Protein AF-A0A9E5E9P7-F1 (afdb_monomer)

Radius of gyration: 36.36 Å; Cα contacts (8 Å, |Δi|>4): 270; chains: 1; bounding box: 126×65×85 Å

Mean predicted aligned error: 14.85 Å

Sequence (234 aa):
MIGDAHLPIAMGHGEKHGTSSRRLWWALPMLTVSWLVLLTVIVAGATTIERWETAPGSVDAVSPRLGFGTGAGEVTRYPSDNSVRFVTAYGSQLTALEGFVGWVDDDIVVETKIERFGERSPVEQRRLGFQAMVGAKQIAEYVALKRLGYEVALNYGSVVVEQVICDDDPTPDSACKVLNPGDVIESLAGTPTPTLDVLVKAMEGRRVGDVVELVVNTLNSNPTETRRTEKVRL

Solvent-accessible surface area (backbone atoms only — not comparable to full-atom values): 14184 Å² total; per-residue (Å²): 132,87,80,90,85,84,86,83,90,82,90,80,88,77,80,80,87,81,80,66,74,76,59,54,69,56,46,53,59,51,51,52,49,51,50,50,53,53,50,50,52,53,51,27,62,70,36,74,44,83,33,29,36,48,32,79,53,60,75,46,77,47,52,90,76,66,76,82,60,98,80,60,82,83,62,89,80,81,86,65,98,64,81,51,62,48,74,43,70,46,71,52,76,26,24,49,43,53,53,52,49,35,72,74,38,91,71,30,48,73,34,45,54,50,78,72,46,41,98,49,53,70,68,57,55,52,51,51,55,49,53,53,50,54,53,50,50,54,52,50,50,51,53,50,42,45,73,74,68,47,96,72,82,84,83,72,58,69,31,58,37,79,74,70,75,73,64,99,79,65,55,81,44,24,45,49,72,71,52,53,66,45,28,27,44,53,23,51,70,87,42,74,14,67,26,57,70,52,41,54,58,74,49,62,89,67,54,83,67,44,75,42,44,34,34,33,23,47,64,99,52,62,56,93,80,49,54,45,78,44,64,31,35,76

pLDDT: mean 79.69, std 13.58, range [36.38, 94.81]

Structure (mmCIF, N/CA/C/O backbone):
data_AF-A0A9E5E9P7-F1
#
_entry.id   AF-A0A9E5E9P7-F1
#
loop_
_atom_site.group_PDB
_atom_site.id
_atom_site.type_symbol
_atom_site.label_atom_id
_atom_site.label_alt_id
_atom_site.label_comp_id
_atom_site.label_asym_id
_atom_site.label_entity_id
_atom_site.label_seq_id
_atom_site.pdbx_PDB_ins_code
_atom_site.Cartn_x
_atom_site.Cartn_y
_atom_site.Cartn_z
_atom_site.occupancy
_atom_site.B_iso_or_equiv
_atom_site.auth_seq_id
_atom_site.auth_comp_id
_atom_site.auth_asym_id
_atom_site.auth_atom_id
_atom_site.pdbx_PDB_model_num
ATOM 1 N N . MET A 1 1 ? 101.314 24.950 -56.490 1.00 36.38 1 MET A N 1
ATOM 2 C CA . MET A 1 1 ? 100.391 26.103 -56.399 1.00 36.38 1 MET A CA 1
ATOM 3 C C . MET A 1 1 ? 99.037 25.516 -56.018 1.00 36.38 1 MET A C 1
ATOM 5 O O . MET A 1 1 ? 98.558 24.692 -56.779 1.00 36.38 1 MET A O 1
ATOM 9 N N . ILE A 1 2 ? 98.684 25.510 -54.724 1.00 37.81 2 ILE A N 1
ATOM 10 C CA . ILE A 1 2 ? 97.707 26.428 -54.078 1.00 37.81 2 ILE A CA 1
ATOM 11 C C . ILE A 1 2 ? 96.376 26.427 -54.856 1.00 37.81 2 ILE A C 1
ATOM 13 O O . ILE A 1 2 ? 96.391 26.814 -56.015 1.00 37.81 2 ILE A O 1
ATOM 17 N N . GLY A 1 3 ? 95.216 26.043 -54.324 1.00 40.62 3 GLY A N 1
ATOM 18 C CA . GLY A 1 3 ? 94.805 25.664 -52.971 1.00 40.62 3 GLY A CA 1
ATOM 19 C C . GLY A 1 3 ? 93.281 25.431 -52.938 1.00 40.62 3 GLY A C 1
ATOM 20 O O . GLY A 1 3 ? 92.607 25.808 -53.890 1.00 40.62 3 GLY A O 1
ATOM 21 N N . ASP A 1 4 ? 92.820 24.826 -51.834 1.00 42.16 4 ASP A N 1
ATOM 22 C CA . ASP A 1 4 ? 91.517 24.982 -51.147 1.00 42.16 4 ASP A CA 1
ATOM 23 C C . ASP A 1 4 ? 90.196 24.709 -51.905 1.00 42.16 4 ASP A C 1
ATOM 25 O O . ASP A 1 4 ? 90.004 25.103 -53.044 1.00 42.16 4 ASP A O 1
ATOM 29 N N . ALA A 1 5 ? 89.156 24.088 -51.341 1.00 42.31 5 ALA A N 1
ATOM 30 C CA . ALA A 1 5 ? 88.895 23.492 -50.031 1.00 42.31 5 ALA A CA 1
ATOM 31 C C . ALA A 1 5 ? 87.685 22.539 -50.184 1.00 42.31 5 ALA A C 1
ATOM 33 O O . ALA A 1 5 ? 86.839 22.733 -51.058 1.00 42.31 5 ALA A O 1
ATOM 34 N N . HIS A 1 6 ? 87.590 21.515 -49.332 1.00 42.22 6 HIS A N 1
ATOM 35 C CA . HIS A 1 6 ? 86.527 20.504 -49.354 1.00 42.22 6 HIS A CA 1
ATOM 36 C C . HIS A 1 6 ? 85.650 20.556 -48.086 1.00 42.22 6 HIS A C 1
ATOM 38 O O . HIS A 1 6 ? 86.188 20.560 -46.981 1.00 42.22 6 HIS A O 1
ATOM 44 N N . LEU A 1 7 ? 84.325 20.436 -48.319 1.00 44.94 7 LEU A N 1
ATOM 45 C CA . LEU A 1 7 ? 83.179 20.107 -47.426 1.00 44.94 7 LEU A CA 1
ATOM 46 C C . LEU A 1 7 ? 82.643 21.224 -46.492 1.00 44.94 7 LEU A C 1
ATOM 48 O O . LEU A 1 7 ? 83.437 22.082 -46.119 1.00 44.94 7 LEU A O 1
ATOM 52 N N . PRO A 1 8 ? 81.339 21.231 -46.068 1.00 53.84 8 PRO A N 1
ATOM 53 C CA . PRO A 1 8 ? 80.408 20.082 -45.943 1.00 53.84 8 PRO A CA 1
ATOM 54 C C . PRO A 1 8 ? 78.883 20.276 -46.272 1.00 53.84 8 PRO A C 1
ATOM 56 O O . PRO A 1 8 ? 78.383 21.385 -46.376 1.00 53.84 8 PRO A O 1
ATOM 59 N N . ILE A 1 9 ? 78.163 19.132 -46.345 1.00 44.41 9 ILE A N 1
ATOM 60 C CA . ILE A 1 9 ? 76.782 18.801 -45.867 1.00 44.41 9 ILE A CA 1
ATOM 61 C C . ILE A 1 9 ? 75.553 19.636 -46.315 1.00 44.41 9 ILE A C 1
ATOM 63 O O . ILE A 1 9 ? 75.446 20.807 -45.983 1.00 44.41 9 ILE A O 1
ATOM 67 N N . ALA A 1 10 ? 74.519 18.957 -46.854 1.00 39.59 10 ALA A N 1
ATOM 68 C CA . ALA A 1 10 ? 73.132 19.013 -46.333 1.00 39.59 10 ALA A CA 1
ATOM 69 C C . ALA A 1 10 ? 72.192 17.973 -46.987 1.00 39.59 10 ALA A C 1
ATOM 71 O O . ALA A 1 10 ? 71.929 18.002 -48.187 1.00 39.59 10 ALA A O 1
ATOM 72 N N . MET A 1 11 ? 71.659 17.078 -46.146 1.00 44.94 11 MET A N 1
ATOM 73 C CA . MET A 1 11 ? 70.434 16.302 -46.367 1.00 44.94 11 MET A CA 1
ATOM 74 C C . MET A 1 11 ? 69.231 17.223 -46.603 1.00 44.94 1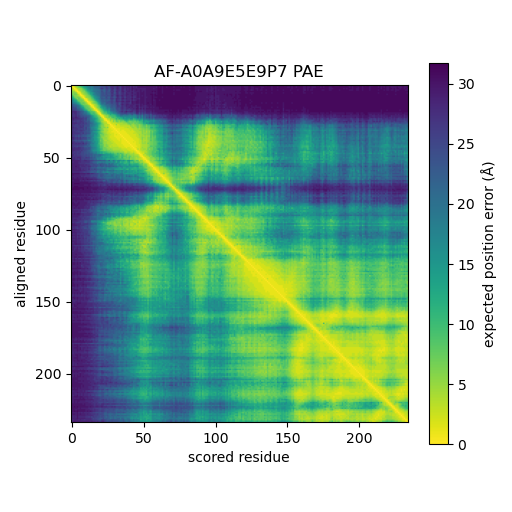1 MET A C 1
ATOM 76 O O . MET A 1 11 ? 69.112 18.268 -45.968 1.00 44.94 11 MET A O 1
ATOM 80 N N . GLY A 1 12 ? 68.280 16.770 -47.419 1.00 37.19 12 GLY A N 1
ATOM 81 C CA . GLY A 1 12 ? 66.978 17.418 -47.548 1.00 37.19 12 GLY A CA 1
ATOM 82 C C . GLY A 1 12 ? 66.045 16.670 -48.492 1.00 37.19 12 GLY A C 1
ATOM 83 O O . GLY A 1 12 ? 65.629 17.218 -49.508 1.00 37.19 12 GLY A O 1
ATOM 84 N N . HIS A 1 13 ? 65.730 15.406 -48.190 1.00 37.31 13 HIS A N 1
ATOM 85 C CA . HIS A 1 13 ? 64.658 14.700 -48.889 1.00 37.31 13 HIS A CA 1
ATOM 86 C C . HIS A 1 13 ? 63.319 15.226 -48.354 1.00 37.31 13 HIS A C 1
ATOM 88 O O . HIS A 1 13 ? 62.824 14.786 -47.323 1.00 37.31 13 HIS A O 1
ATOM 94 N N . GLY A 1 14 ? 62.760 16.230 -49.030 1.00 39.47 14 GLY A N 1
ATOM 95 C CA . GLY A 1 14 ? 61.404 16.697 -48.768 1.00 39.47 14 GLY A CA 1
ATOM 96 C C . GLY A 1 14 ? 60.394 15.637 -49.199 1.00 39.47 14 GLY A C 1
ATOM 97 O O . GLY A 1 14 ? 60.193 15.424 -50.397 1.00 39.47 14 GLY A O 1
ATOM 98 N N . GLU A 1 15 ? 59.755 14.977 -48.236 1.00 42.19 15 GLU A N 1
ATOM 99 C CA . GLU A 1 15 ? 58.521 14.234 -48.476 1.00 42.19 15 GLU A CA 1
ATOM 100 C C . GLU A 1 15 ? 57.401 15.227 -48.797 1.00 42.19 15 GLU A C 1
ATOM 102 O O . GLU A 1 15 ? 56.940 16.006 -47.962 1.00 42.19 15 GLU A O 1
ATOM 107 N N . LYS A 1 16 ? 56.960 15.216 -50.056 1.00 49.75 16 LYS A N 1
ATOM 108 C CA . LYS A 1 16 ? 55.759 15.927 -50.486 1.00 49.75 16 LYS A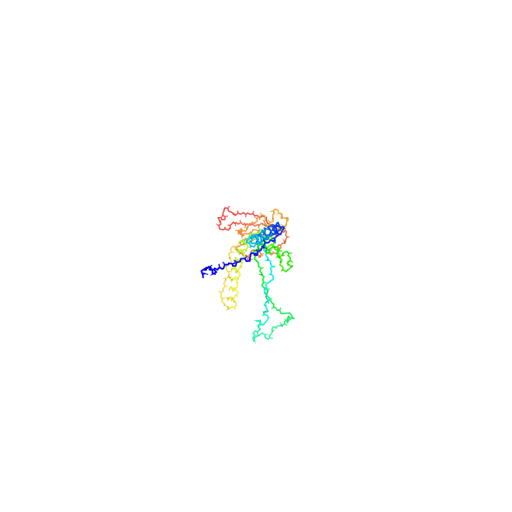 CA 1
ATOM 109 C C . LYS A 1 16 ? 54.531 15.152 -50.008 1.00 49.75 16 LYS A C 1
ATOM 111 O O . LYS A 1 16 ? 54.054 14.259 -50.704 1.00 49.75 16 LYS A O 1
ATOM 116 N N . HIS A 1 17 ? 53.963 15.527 -48.865 1.00 47.22 17 HIS A N 1
ATOM 117 C CA . HIS A 1 17 ? 52.595 15.135 -48.523 1.00 47.22 17 HIS A CA 1
ATOM 118 C C . HIS A 1 17 ? 51.588 15.956 -49.334 1.00 47.22 17 HIS A C 1
ATOM 120 O O . HIS A 1 17 ? 51.053 16.966 -48.891 1.00 47.22 17 HIS A O 1
ATOM 126 N N . GLY A 1 18 ? 51.320 15.497 -50.554 1.00 56.97 18 GLY A N 1
ATOM 127 C CA . GLY A 1 18 ? 50.125 15.875 -51.294 1.00 56.97 18 GLY A CA 1
ATOM 128 C C . GLY A 1 18 ? 49.079 14.774 -51.180 1.00 56.97 18 GLY A C 1
ATOM 129 O O . GLY A 1 18 ? 49.118 13.840 -51.971 1.00 56.97 18 GLY A O 1
ATOM 130 N N . THR A 1 19 ? 48.127 14.870 -50.245 1.00 53.41 19 THR A N 1
ATOM 131 C CA . THR A 1 19 ? 46.888 14.072 -50.317 1.00 53.41 19 THR A CA 1
ATOM 132 C C . THR A 1 19 ? 45.641 14.841 -49.843 1.00 53.41 19 THR A C 1
ATOM 134 O O . THR A 1 19 ? 45.398 15.048 -48.664 1.00 53.41 19 THR A O 1
ATOM 137 N N . SER A 1 20 ? 44.797 15.180 -50.828 1.00 55.25 20 SER A N 1
ATOM 138 C CA . SER A 1 20 ? 43.323 15.125 -50.799 1.00 55.25 20 SER A CA 1
ATOM 139 C C . SER A 1 20 ? 42.535 15.996 -49.791 1.00 55.25 20 SER A C 1
ATOM 141 O O . SER A 1 20 ? 42.028 15.500 -48.781 1.00 55.25 20 SER A O 1
ATOM 143 N N . SER A 1 21 ? 42.194 17.235 -50.179 1.00 60.19 21 SER A N 1
ATOM 144 C CA . SER A 1 21 ? 41.172 18.043 -49.478 1.00 60.19 21 SER A CA 1
ATOM 145 C C . SER A 1 21 ? 39.731 17.496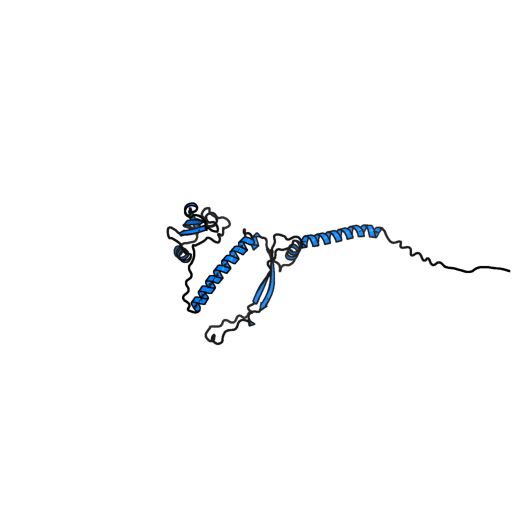 -49.604 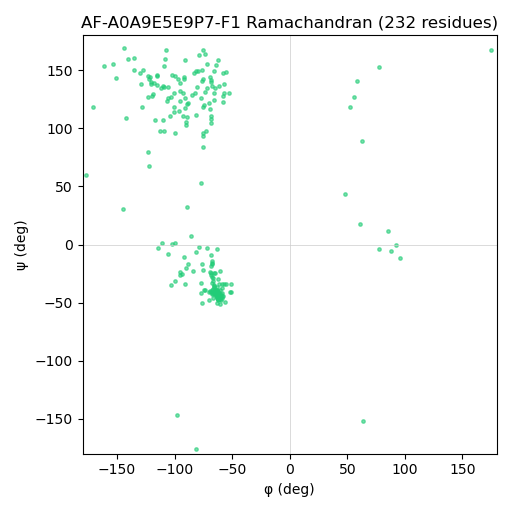1.00 60.19 21 SER A C 1
ATOM 147 O O . SER A 1 21 ? 38.882 17.817 -48.776 1.00 60.19 21 SER A O 1
ATOM 149 N N . ARG A 1 22 ? 39.442 16.592 -50.561 1.00 60.69 22 ARG A N 1
ATOM 150 C CA . ARG A 1 22 ? 38.114 15.946 -50.717 1.00 60.69 22 ARG A CA 1
ATOM 151 C C . ARG A 1 22 ? 37.743 14.982 -49.581 1.00 60.69 22 ARG A C 1
ATOM 153 O O . ARG A 1 22 ? 36.557 14.793 -49.336 1.00 60.69 22 ARG A O 1
ATOM 160 N N . ARG A 1 23 ? 38.721 14.388 -48.881 1.00 59.53 23 ARG A N 1
ATOM 161 C CA . ARG A 1 23 ? 38.465 13.528 -47.702 1.00 59.53 23 ARG A CA 1
ATOM 162 C C . ARG A 1 23 ? 38.131 14.344 -46.453 1.00 59.53 23 ARG A C 1
ATOM 164 O O . ARG A 1 23 ? 37.294 13.913 -45.669 1.00 59.53 23 ARG A O 1
ATOM 171 N N . LEU A 1 24 ? 38.718 15.532 -46.299 1.00 62.09 24 LEU A N 1
ATOM 172 C CA . LEU A 1 24 ? 38.441 16.418 -45.163 1.00 62.09 24 LEU A CA 1
ATOM 173 C C . LEU A 1 24 ? 37.008 16.970 -45.173 1.00 62.09 24 LEU A C 1
ATOM 175 O O . LEU A 1 24 ? 36.424 17.139 -44.107 1.00 62.09 24 LEU A O 1
ATOM 179 N N . TRP A 1 25 ? 36.415 17.175 -46.354 1.00 68.25 25 TRP A N 1
ATOM 180 C CA . TRP A 1 25 ? 35.045 17.690 -46.476 1.00 68.25 25 TRP A CA 1
ATOM 181 C C . TRP A 1 25 ? 33.970 16.726 -45.947 1.00 68.25 25 TRP A C 1
ATOM 183 O O . TRP A 1 25 ? 32.949 17.181 -45.446 1.00 68.25 25 TRP A O 1
ATOM 193 N N . TRP A 1 26 ? 34.222 15.411 -45.988 1.00 73.88 26 TRP A N 1
ATOM 194 C CA . TRP A 1 26 ? 33.353 14.388 -45.382 1.00 73.88 26 TRP A CA 1
ATOM 195 C C . TRP A 1 26 ? 33.795 13.971 -43.974 1.00 73.88 26 TRP A C 1
ATOM 197 O O . TRP A 1 26 ? 32.971 13.525 -43.179 1.00 73.88 26 TRP A O 1
ATOM 207 N N . ALA A 1 27 ? 35.075 14.147 -43.638 1.00 79.06 27 ALA A N 1
ATOM 208 C CA . ALA A 1 27 ? 35.586 13.839 -42.306 1.00 79.06 27 ALA A CA 1
ATOM 209 C C . ALA A 1 27 ? 35.032 14.792 -41.237 1.00 79.06 27 ALA A C 1
ATOM 211 O O . ALA A 1 27 ? 34.666 14.338 -40.157 1.00 79.06 27 ALA A O 1
ATOM 212 N N . LEU A 1 28 ? 34.923 16.092 -41.541 1.00 82.62 28 LEU A N 1
ATOM 213 C CA . LEU A 1 28 ? 34.368 17.075 -40.608 1.00 82.62 28 LEU A CA 1
ATOM 214 C C . LEU A 1 28 ? 32.905 16.777 -40.213 1.00 82.62 28 LEU A C 1
ATOM 216 O O . LEU A 1 28 ? 32.644 16.702 -39.015 1.00 82.62 28 LEU A O 1
ATOM 220 N N . PRO A 1 29 ? 31.960 16.550 -41.154 1.00 84.81 29 PRO A N 1
ATOM 221 C CA . PRO A 1 29 ? 30.581 16.220 -40.797 1.00 84.81 29 PRO A CA 1
ATOM 222 C C . PRO A 1 29 ? 30.446 14.847 -40.127 1.00 84.81 29 PRO A C 1
ATOM 224 O O . PRO A 1 29 ? 29.611 14.685 -39.245 1.00 84.81 29 PRO A O 1
ATOM 227 N N . MET A 1 30 ? 31.270 13.851 -40.476 1.00 88.44 30 MET A N 1
ATOM 228 C CA . MET A 1 30 ? 31.249 12.572 -39.752 1.00 88.44 30 MET A CA 1
ATOM 229 C C . MET A 1 30 ? 31.735 12.712 -38.309 1.00 88.44 30 MET A C 1
ATOM 231 O O . MET A 1 30 ? 31.176 12.092 -37.405 1.00 88.44 30 MET A O 1
ATOM 235 N N . LEU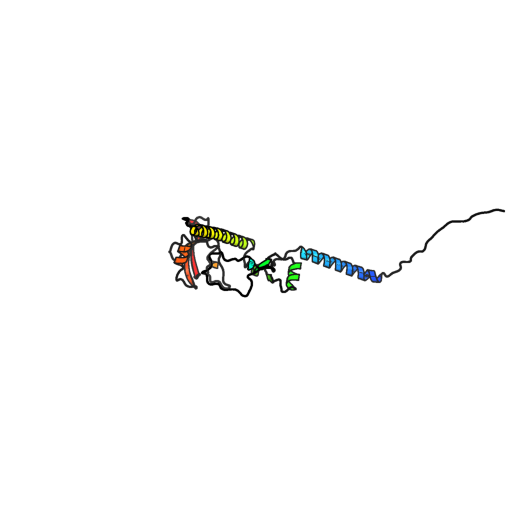 A 1 31 ? 32.751 13.544 -38.078 1.00 89.44 31 LEU A N 1
ATOM 236 C CA . LEU A 1 31 ? 33.269 13.795 -36.739 1.00 89.44 31 LEU A CA 1
ATOM 237 C C . LEU A 1 31 ? 32.261 14.575 -35.886 1.00 89.44 31 LEU A C 1
ATOM 239 O O . LEU A 1 31 ? 32.067 14.225 -34.724 1.00 89.44 31 LEU A O 1
ATOM 243 N N . T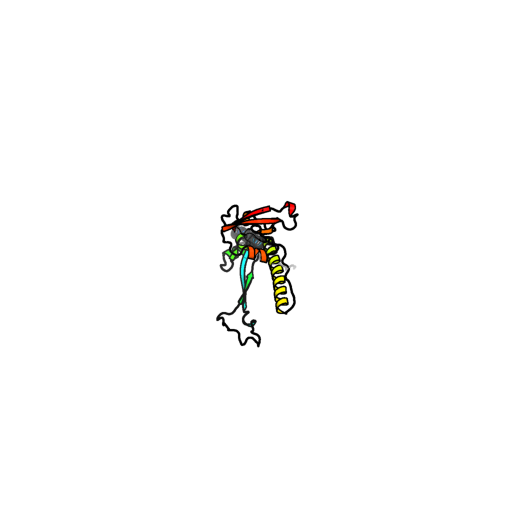HR A 1 32 ? 31.568 15.569 -36.451 1.00 90.50 32 THR A N 1
ATOM 244 C CA . THR A 1 32 ? 30.516 16.298 -35.722 1.00 90.50 32 THR A CA 1
ATOM 245 C C . THR A 1 32 ? 29.319 15.409 -35.400 1.00 90.50 32 THR A C 1
ATOM 247 O O . THR A 1 32 ? 28.817 15.472 -34.281 1.00 90.50 32 THR A O 1
ATOM 250 N N . VAL A 1 33 ? 28.891 14.542 -36.324 1.00 93.12 33 VAL A N 1
ATOM 251 C CA . VAL A 1 33 ? 27.822 13.563 -36.065 1.00 93.12 33 VAL A CA 1
ATOM 252 C C . VAL A 1 33 ? 28.235 12.582 -34.969 1.00 93.12 33 VAL A C 1
ATOM 254 O O . VAL A 1 33 ? 27.462 12.356 -34.045 1.00 93.12 33 VAL A O 1
ATOM 257 N N . SER A 1 34 ? 29.459 12.050 -35.019 1.00 91.94 34 SER A N 1
ATOM 258 C CA . SER A 1 34 ? 29.981 11.158 -33.974 1.00 91.94 34 SER A CA 1
ATOM 259 C C . SER A 1 34 ? 29.974 11.829 -32.597 1.00 91.94 34 SER A C 1
ATOM 261 O O . SER A 1 34 ? 29.513 11.247 -31.615 1.00 91.94 34 SER A O 1
ATOM 263 N N . TRP A 1 35 ? 30.406 13.091 -32.529 1.00 94.81 35 TRP A N 1
ATOM 264 C CA . TRP A 1 35 ? 30.422 13.848 -31.280 1.00 94.81 35 TRP A CA 1
ATOM 265 C C . TRP A 1 35 ? 29.013 14.162 -30.762 1.00 94.81 35 TRP A C 1
ATOM 267 O O . TRP A 1 35 ? 28.767 14.049 -29.564 1.00 94.81 35 TRP A O 1
ATOM 277 N N . LEU A 1 36 ? 28.071 14.484 -31.655 1.00 94.69 36 LEU A N 1
ATOM 278 C CA . LEU A 1 36 ? 26.663 14.676 -31.304 1.00 94.69 36 LEU A CA 1
ATOM 279 C C . LEU A 1 36 ? 26.041 13.395 -30.750 1.00 94.69 36 LEU A C 1
ATOM 281 O O . LEU A 1 36 ? 25.427 13.448 -29.693 1.00 94.69 36 LEU A O 1
ATOM 285 N N . VAL A 1 37 ? 26.244 12.252 -31.413 1.00 93.62 37 VAL A N 1
ATOM 286 C CA . VAL A 1 37 ? 25.736 10.953 -30.946 1.00 93.62 37 VAL A CA 1
ATOM 287 C C . VAL A 1 37 ? 26.294 10.627 -29.563 1.00 93.62 37 VAL A C 1
ATOM 289 O O . VAL A 1 37 ? 25.538 10.260 -28.667 1.00 93.62 37 VAL A O 1
ATOM 292 N N . LEU A 1 38 ? 27.599 10.815 -29.361 1.00 92.75 38 LEU A N 1
ATOM 293 C CA . LEU A 1 38 ? 28.241 10.562 -28.074 1.00 92.75 38 LEU A CA 1
ATOM 294 C C . LEU A 1 38 ? 27.681 11.479 -26.974 1.00 92.75 38 LEU A C 1
ATOM 296 O O . LEU A 1 38 ? 27.386 11.009 -25.877 1.00 92.75 38 LEU A O 1
ATOM 300 N N . LEU A 1 39 ? 27.457 12.761 -27.278 1.00 93.75 39 LEU A N 1
ATOM 301 C CA . LEU A 1 39 ? 26.831 13.705 -26.352 1.00 93.75 39 LEU A CA 1
ATOM 302 C C . LEU A 1 39 ? 25.387 13.294 -26.031 1.00 93.75 39 LEU A C 1
ATOM 304 O O . LEU A 1 39 ? 25.002 13.295 -24.865 1.00 93.75 39 LEU A O 1
ATOM 308 N N . THR A 1 40 ? 24.602 12.880 -27.029 1.00 91.62 40 THR A N 1
ATOM 309 C CA . THR A 1 40 ? 23.230 12.393 -26.826 1.00 91.62 40 THR A CA 1
ATOM 310 C C . THR A 1 40 ? 23.192 11.167 -25.919 1.00 91.62 40 THR A C 1
ATOM 312 O O . THR A 1 40 ? 22.371 11.135 -25.009 1.00 91.62 40 THR A O 1
ATOM 315 N N . VAL A 1 41 ? 24.090 10.194 -26.104 1.00 90.12 41 VAL A N 1
ATOM 316 C CA . VAL A 1 41 ? 24.163 8.996 -25.247 1.00 90.12 41 VAL A CA 1
ATOM 317 C C . VAL A 1 41 ? 24.507 9.368 -23.805 1.00 90.12 41 VAL A C 1
ATOM 319 O O . VAL A 1 41 ? 23.864 8.878 -22.880 1.00 90.12 41 VAL A O 1
ATOM 322 N N . ILE A 1 42 ? 25.467 10.277 -23.600 1.00 90.50 42 ILE A N 1
ATOM 323 C CA . ILE A 1 42 ? 25.834 10.748 -22.256 1.00 90.50 42 ILE A CA 1
ATOM 324 C C . ILE A 1 42 ? 24.648 11.448 -21.584 1.00 90.50 42 ILE A C 1
ATOM 326 O O . ILE A 1 42 ? 24.334 11.160 -20.431 1.00 90.50 42 ILE A O 1
ATOM 330 N N . VAL A 1 43 ? 23.966 12.346 -22.297 1.00 90.44 43 VAL A N 1
ATOM 331 C CA . VAL A 1 43 ? 22.804 13.066 -21.756 1.00 90.44 43 VAL A CA 1
ATOM 332 C C . VAL A 1 43 ? 21.642 12.108 -21.476 1.00 90.44 43 VAL A C 1
ATOM 334 O O . VAL A 1 43 ? 21.012 12.211 -20.426 1.00 90.44 43 VAL A O 1
ATOM 337 N N . ALA A 1 44 ? 21.378 11.145 -22.361 1.00 85.88 44 ALA A N 1
ATOM 338 C CA . ALA A 1 44 ? 20.323 10.149 -22.181 1.00 85.88 44 ALA A CA 1
ATOM 339 C C . ALA A 1 44 ? 20.596 9.198 -21.003 1.00 85.88 44 ALA A C 1
ATOM 341 O O . ALA A 1 44 ? 19.661 8.820 -20.304 1.00 85.88 44 ALA A O 1
ATOM 342 N N . GLY A 1 45 ? 21.860 8.845 -20.751 1.00 85.81 45 GLY A N 1
ATOM 343 C CA . GLY A 1 45 ? 22.256 8.058 -19.578 1.00 85.81 45 GLY A CA 1
ATOM 344 C C . GLY A 1 45 ? 22.260 8.857 -18.269 1.00 85.81 45 GLY A C 1
ATOM 345 O O . GLY A 1 45 ? 22.157 8.276 -17.197 1.00 85.81 45 GLY A O 1
ATOM 346 N N . ALA A 1 46 ? 22.359 10.188 -18.328 1.00 85.88 46 ALA A N 1
ATOM 347 C CA . ALA A 1 46 ? 22.318 11.045 -17.141 1.00 85.88 46 ALA A CA 1
ATOM 348 C C . ALA A 1 46 ? 20.899 11.510 -16.766 1.00 85.88 46 ALA A C 1
ATOM 350 O O . ALA A 1 46 ? 20.670 11.943 -15.637 1.00 85.88 46 ALA A O 1
ATOM 351 N N . THR A 1 47 ? 19.950 11.462 -17.705 1.00 86.25 47 THR A N 1
ATOM 352 C CA . THR A 1 47 ? 18.577 11.941 -17.502 1.00 86.25 47 THR A CA 1
ATOM 353 C C . THR A 1 47 ? 17.655 10.789 -17.118 1.00 86.25 47 THR A C 1
ATOM 355 O O . THR A 1 47 ? 17.420 9.872 -17.904 1.00 86.25 47 THR A O 1
ATOM 358 N N . THR A 1 48 ? 17.119 10.834 -15.897 1.00 84.19 48 THR A N 1
ATOM 359 C CA . THR A 1 48 ? 16.091 9.892 -15.447 1.00 84.19 48 THR A CA 1
ATOM 360 C C . THR A 1 48 ? 14.738 10.253 -16.048 1.00 84.19 48 THR A C 1
ATOM 362 O O . THR A 1 48 ? 14.385 11.427 -16.175 1.00 84.19 48 THR A O 1
ATOM 365 N N . ILE A 1 49 ? 13.974 9.236 -16.436 1.00 83.50 49 ILE A N 1
ATOM 366 C CA . ILE A 1 49 ? 12.600 9.377 -16.922 1.00 83.50 49 ILE A CA 1
ATOM 367 C C . ILE A 1 49 ? 11.632 8.840 -15.868 1.00 83.50 49 ILE A C 1
ATOM 369 O O . ILE A 1 49 ? 12.018 8.070 -14.990 1.00 83.50 49 ILE A O 1
ATOM 373 N N . GLU A 1 50 ? 10.361 9.238 -15.917 1.00 80.38 50 GLU A N 1
ATOM 374 C CA . GLU A 1 50 ? 9.320 8.706 -15.019 1.00 80.38 50 GLU A CA 1
ATOM 375 C C . GLU A 1 50 ? 8.861 7.299 -15.447 1.00 80.38 50 GLU A C 1
ATOM 377 O O . GLU A 1 50 ? 7.674 7.044 -15.660 1.00 80.38 50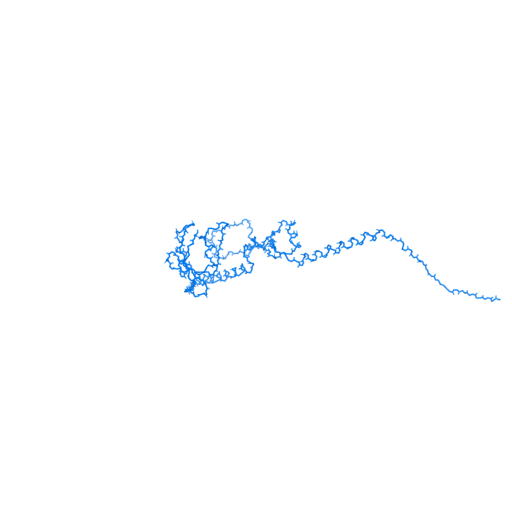 GLU A O 1
ATOM 382 N N . ARG A 1 51 ? 9.818 6.384 -15.620 1.00 78.69 51 ARG A N 1
ATOM 383 C CA . ARG A 1 51 ? 9.579 4.969 -15.904 1.00 78.69 51 ARG A CA 1
ATOM 384 C C . ARG A 1 51 ? 10.389 4.108 -14.953 1.00 78.69 51 ARG A C 1
ATOM 386 O O . ARG A 1 51 ? 11.484 4.495 -14.546 1.00 78.69 51 ARG A O 1
ATOM 393 N N . TRP A 1 52 ? 9.840 2.953 -14.615 1.00 81.00 52 TRP A N 1
ATOM 394 C CA . TRP A 1 52 ? 10.476 1.966 -13.757 1.00 81.00 52 TRP A CA 1
ATOM 395 C C . TRP A 1 52 ? 10.599 0.653 -14.508 1.00 81.00 52 TRP A C 1
ATOM 397 O O . TRP A 1 52 ? 9.724 0.300 -15.292 1.00 81.00 52 TRP A O 1
ATOM 407 N N . GLU A 1 53 ? 11.690 -0.059 -14.277 1.00 82.19 53 GLU A N 1
ATOM 408 C CA . GLU A 1 53 ? 11.847 -1.422 -14.774 1.00 82.19 53 GLU A CA 1
ATOM 409 C C . GLU A 1 53 ? 11.356 -2.426 -13.740 1.00 82.19 53 GLU A C 1
ATOM 411 O O . GLU A 1 53 ? 11.576 -2.259 -12.539 1.00 82.19 53 GLU A O 1
ATOM 416 N N . THR A 1 54 ? 10.757 -3.507 -14.224 1.00 77.69 54 THR A N 1
ATOM 417 C CA . THR A 1 54 ? 10.725 -4.786 -13.524 1.00 77.69 54 THR A CA 1
ATOM 418 C C . THR A 1 54 ? 11.565 -5.759 -14.333 1.00 77.69 54 THR A C 1
ATOM 420 O O . THR A 1 54 ? 11.096 -6.314 -15.324 1.00 77.69 54 THR A O 1
ATOM 423 N N . ALA A 1 55 ? 12.817 -5.939 -13.915 1.00 74.38 55 ALA A N 1
ATOM 424 C CA . ALA A 1 55 ? 13.744 -6.870 -14.547 1.00 74.38 55 ALA A CA 1
ATOM 425 C C . ALA A 1 55 ? 14.002 -8.075 -13.623 1.00 74.38 55 ALA A C 1
ATOM 427 O O . ALA A 1 55 ? 14.211 -7.887 -12.411 1.00 74.38 55 ALA A O 1
ATOM 428 N N . PRO A 1 56 ? 13.990 -9.313 -14.153 1.00 73.38 56 PRO A N 1
ATOM 429 C CA . PRO A 1 56 ? 14.333 -10.495 -13.381 1.00 73.38 56 PRO A CA 1
ATOM 430 C C . PRO A 1 56 ? 15.808 -10.444 -12.970 1.00 73.38 56 PRO A C 1
ATOM 432 O O . PRO A 1 56 ? 16.701 -10.187 -13.773 1.00 73.38 56 PRO A O 1
ATOM 435 N N . GLY A 1 57 ? 16.065 -10.677 -11.688 1.00 75.00 57 GLY A N 1
ATOM 436 C CA . GLY A 1 57 ? 17.403 -10.773 -11.123 1.00 75.00 57 GLY A CA 1
ATOM 437 C C . GLY A 1 57 ? 17.871 -12.219 -10.972 1.00 75.00 57 GLY A C 1
ATOM 438 O O . GLY A 1 57 ? 17.539 -13.106 -11.757 1.00 75.00 57 GLY A O 1
ATOM 439 N N . SER A 1 58 ? 18.665 -12.473 -9.932 1.00 76.94 58 SER A N 1
ATOM 440 C CA . SER A 1 58 ? 19.140 -13.818 -9.611 1.00 76.94 58 SER A CA 1
ATOM 441 C C . SER A 1 58 ? 18.003 -14.755 -9.201 1.00 76.94 58 SER A C 1
ATOM 443 O O . SER A 1 58 ? 17.009 -14.351 -8.588 1.00 76.94 58 SER A O 1
ATOM 445 N N . VAL A 1 59 ? 18.202 -16.038 -9.505 1.00 80.06 59 VAL A N 1
ATOM 446 C CA . VAL A 1 59 ? 17.325 -17.133 -9.099 1.00 80.06 59 VAL A CA 1
ATOM 447 C C . VAL A 1 59 ? 18.111 -18.077 -8.197 1.00 80.06 59 VAL A C 1
ATOM 449 O O . VAL A 1 59 ? 18.957 -18.836 -8.667 1.00 80.06 59 VAL A O 1
ATOM 452 N N . ASP A 1 60 ? 17.808 -18.058 -6.904 1.00 82.88 60 ASP A N 1
ATOM 453 C CA . ASP A 1 60 ? 18.511 -18.852 -5.899 1.00 82.88 60 ASP A CA 1
ATOM 454 C C . ASP A 1 60 ? 17.658 -20.039 -5.438 1.00 82.88 60 ASP A C 1
ATOM 456 O O . ASP A 1 60 ? 16.512 -19.891 -5.003 1.00 82.88 60 ASP A O 1
ATOM 460 N N . ALA A 1 61 ? 18.215 -21.250 -5.512 1.00 81.50 61 ALA A N 1
ATOM 461 C CA . ALA A 1 61 ? 17.538 -22.452 -5.035 1.00 81.50 61 ALA A CA 1
ATOM 462 C C . ALA A 1 61 ? 17.548 -22.500 -3.500 1.00 81.50 61 ALA A C 1
ATOM 464 O O . ALA A 1 61 ? 18.605 -22.576 -2.872 1.00 81.50 61 ALA A O 1
ATOM 465 N N . VAL A 1 62 ? 16.362 -22.517 -2.887 1.00 80.62 62 VAL A N 1
ATOM 466 C CA . VAL A 1 62 ? 16.222 -22.577 -1.421 1.00 80.62 62 VAL A CA 1
ATOM 467 C C . VAL A 1 62 ? 15.780 -23.931 -0.901 1.00 80.62 62 VAL A C 1
ATOM 469 O O . VAL A 1 62 ? 15.851 -24.170 0.301 1.00 80.62 62 VAL A O 1
ATOM 472 N N . SER A 1 63 ? 15.412 -24.854 -1.793 1.00 74.94 63 SER A N 1
ATOM 473 C CA . SER A 1 63 ? 15.062 -26.231 -1.419 1.00 74.94 63 SER A CA 1
ATOM 474 C C . SER A 1 63 ? 16.123 -26.909 -0.535 1.00 74.94 63 SER A C 1
ATOM 476 O O . SER A 1 63 ? 15.732 -27.507 0.462 1.00 74.94 63 SER A O 1
ATOM 478 N N . PRO A 1 64 ? 17.446 -26.756 -0.779 1.00 76.69 64 PRO A N 1
ATOM 479 C CA . PRO A 1 64 ? 18.468 -27.357 0.085 1.00 76.69 64 PRO A CA 1
ATOM 480 C C . PRO A 1 64 ? 18.553 -26.758 1.500 1.00 76.69 64 PRO A C 1
ATOM 482 O O . PRO A 1 64 ? 19.202 -27.337 2.365 1.00 76.69 64 PRO A O 1
ATOM 485 N N . ARG A 1 65 ? 17.941 -25.589 1.745 1.00 74.12 65 ARG A N 1
ATOM 486 C CA . ARG A 1 65 ? 17.915 -24.922 3.061 1.00 74.12 65 ARG A CA 1
ATOM 487 C C . ARG A 1 65 ? 16.692 -25.306 3.898 1.00 74.12 65 ARG A C 1
ATOM 489 O O . ARG A 1 65 ? 16.635 -24.968 5.076 1.00 74.12 65 ARG A O 1
ATOM 496 N N . LEU A 1 66 ? 15.716 -25.986 3.300 1.00 70.75 66 LE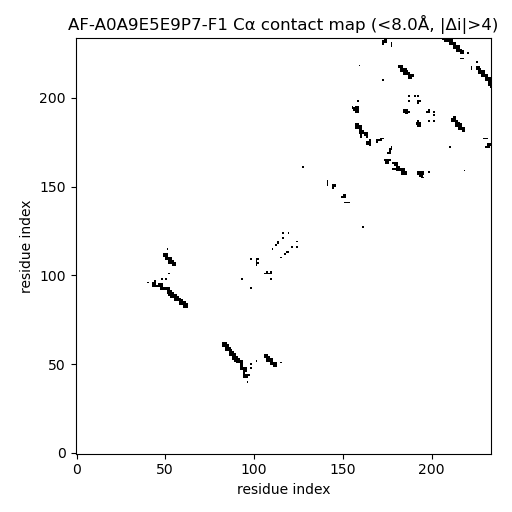U A N 1
ATOM 497 C CA . LEU A 1 66 ? 14.511 -26.446 3.976 1.00 70.75 66 LEU A CA 1
ATOM 498 C C . LEU A 1 66 ? 14.746 -27.870 4.481 1.00 70.75 66 LEU A C 1
ATOM 500 O O . LEU A 1 66 ? 14.861 -28.812 3.702 1.00 70.75 66 LEU A O 1
ATOM 504 N N . GLY A 1 67 ? 14.835 -28.021 5.799 1.00 72.75 67 GLY A N 1
ATOM 505 C CA . GLY A 1 67 ? 14.952 -29.313 6.464 1.00 72.75 67 GLY A CA 1
ATOM 506 C C . GLY A 1 67 ? 13.795 -29.519 7.429 1.00 72.75 67 GLY A C 1
ATOM 507 O O . GLY A 1 67 ? 13.394 -28.595 8.137 1.00 72.75 67 GLY A O 1
ATOM 508 N N . PHE A 1 68 ? 13.264 -30.735 7.482 1.00 73.50 68 PHE A N 1
ATOM 509 C CA . PHE A 1 68 ? 12.311 -31.113 8.518 1.00 73.50 68 PHE A CA 1
ATOM 510 C C . PHE A 1 68 ? 13.082 -31.562 9.763 1.00 73.50 68 PHE A C 1
ATOM 512 O O . PHE A 1 68 ? 13.973 -32.406 9.673 1.00 73.50 68 PHE A O 1
ATOM 519 N N . GLY A 1 69 ? 12.750 -30.993 10.924 1.00 68.12 69 GLY A N 1
ATOM 520 C CA . GLY A 1 69 ? 13.335 -31.407 12.201 1.00 68.12 69 GLY A CA 1
ATOM 521 C C . GLY A 1 69 ? 13.012 -32.868 12.539 1.00 68.12 69 GLY A C 1
ATOM 522 O O . GLY A 1 69 ? 12.033 -33.436 12.056 1.00 68.12 69 GLY A O 1
ATOM 523 N N . THR A 1 70 ? 13.814 -33.473 13.415 1.00 64.88 70 THR A N 1
ATOM 524 C CA . THR A 1 70 ? 13.771 -34.904 13.782 1.00 64.88 70 THR A CA 1
ATOM 525 C C . THR A 1 70 ? 12.471 -35.377 14.457 1.00 64.88 70 THR A C 1
ATOM 527 O O . THR A 1 70 ? 12.311 -36.574 14.671 1.00 64.88 70 THR A O 1
ATOM 530 N N . GLY A 1 71 ? 11.519 -34.478 14.741 1.00 59.25 71 GLY A N 1
ATOM 531 C CA . GLY A 1 71 ? 10.167 -34.787 15.235 1.00 59.25 71 GLY A CA 1
ATOM 532 C C . GLY A 1 71 ? 9.057 -34.775 14.169 1.00 59.25 71 GLY A C 1
ATOM 533 O O . GLY A 1 71 ? 7.900 -35.001 14.495 1.00 59.25 71 GLY A O 1
ATOM 534 N N . ALA A 1 72 ? 9.370 -34.518 12.895 1.00 56.56 72 ALA A N 1
ATOM 535 C CA . ALA A 1 72 ? 8.392 -34.382 11.803 1.00 56.56 72 ALA A CA 1
ATOM 536 C C . ALA A 1 72 ? 8.049 -35.717 11.098 1.00 56.56 72 ALA A C 1
ATOM 538 O O . ALA A 1 72 ? 7.825 -35.765 9.882 1.00 56.56 72 ALA A O 1
ATOM 539 N N . GLY A 1 73 ? 8.069 -36.825 11.843 1.00 57.25 73 GLY A N 1
ATOM 540 C CA . GLY A 1 73 ? 7.758 -38.162 11.324 1.00 57.25 73 GLY A CA 1
ATOM 541 C C . GLY A 1 73 ? 6.285 -38.355 10.942 1.00 57.25 73 GLY A C 1
ATOM 542 O O . GLY A 1 73 ? 5.999 -39.165 10.069 1.00 57.25 73 GLY A O 1
ATOM 543 N N . GLU A 1 74 ? 5.370 -37.581 11.533 1.00 59.88 74 GLU A N 1
ATOM 544 C CA . GLU A 1 74 ? 3.913 -37.782 11.410 1.00 59.88 74 GLU A CA 1
ATOM 545 C C . GLU A 1 74 ? 3.196 -36.826 10.442 1.00 59.88 74 GLU A C 1
ATOM 547 O O . GLU A 1 74 ? 1.982 -36.919 10.266 1.00 59.88 74 GLU A O 1
ATOM 552 N N . VAL A 1 75 ? 3.903 -35.902 9.784 1.00 64.06 75 VAL A N 1
ATOM 553 C CA . VAL A 1 75 ? 3.261 -34.945 8.866 1.00 64.06 75 VAL A CA 1
ATOM 554 C C . VAL A 1 75 ? 3.235 -35.515 7.449 1.00 64.06 75 VAL A C 1
ATOM 556 O O . VAL A 1 75 ? 4.278 -35.888 6.912 1.00 64.06 75 VAL A O 1
ATOM 559 N N . THR A 1 76 ? 2.048 -35.560 6.834 1.00 65.94 76 THR A N 1
ATOM 560 C CA . THR A 1 76 ? 1.865 -35.983 5.433 1.00 65.94 76 THR A CA 1
ATOM 561 C C . THR A 1 76 ? 2.692 -35.085 4.515 1.00 65.94 76 THR A C 1
ATOM 563 O O . THR A 1 76 ? 2.544 -33.863 4.534 1.00 65.94 76 THR A O 1
ATOM 566 N N . ARG A 1 77 ? 3.591 -35.689 3.732 1.00 68.69 77 ARG A N 1
ATOM 567 C CA . ARG A 1 77 ? 4.553 -34.971 2.889 1.00 68.69 77 ARG A CA 1
ATOM 568 C C . ARG A 1 77 ? 4.070 -34.959 1.449 1.00 68.69 77 ARG A C 1
ATOM 570 O O . ARG A 1 77 ? 3.781 -36.013 0.892 1.00 68.69 77 ARG A O 1
ATOM 577 N N . TYR A 1 78 ? 4.065 -33.777 0.850 1.00 72.38 78 TYR A N 1
ATOM 578 C CA . TYR A 1 78 ? 3.810 -33.593 -0.573 1.00 72.38 78 TYR A CA 1
ATOM 579 C C . TYR A 1 78 ? 5.127 -33.174 -1.231 1.00 72.38 78 TYR A C 1
ATOM 581 O O . TYR A 1 78 ? 5.519 -32.013 -1.095 1.00 72.38 78 TYR A O 1
ATOM 589 N N . PRO A 1 79 ? 5.875 -34.106 -1.848 1.00 66.19 79 PRO A N 1
ATOM 590 C CA . PRO A 1 79 ? 7.074 -33.737 -2.586 1.00 66.19 79 PRO A CA 1
ATOM 591 C C . PRO A 1 79 ? 6.677 -32.865 -3.782 1.00 66.19 79 PRO A C 1
ATOM 593 O O . PRO A 1 79 ? 5.711 -33.167 -4.479 1.00 66.19 79 PRO A O 1
ATOM 596 N N . SER A 1 80 ? 7.406 -31.774 -4.006 1.00 67.06 80 SER A N 1
ATOM 597 C CA . SER A 1 80 ? 7.290 -30.991 -5.233 1.00 67.06 80 SER A CA 1
ATOM 598 C C . SER A 1 80 ? 8.320 -31.493 -6.241 1.00 67.06 80 SER A C 1
ATOM 600 O O . SER A 1 80 ? 9.501 -31.591 -5.912 1.00 67.06 80 SER A O 1
ATOM 602 N N . ASP A 1 81 ? 7.895 -31.767 -7.475 1.00 69.44 81 ASP A N 1
ATOM 603 C CA . ASP A 1 81 ? 8.817 -32.156 -8.557 1.00 69.44 81 ASP A CA 1
ATOM 604 C C . ASP A 1 81 ? 9.768 -31.007 -8.941 1.00 69.44 81 ASP A C 1
ATOM 606 O O . ASP A 1 81 ? 10.885 -31.225 -9.410 1.00 69.44 81 ASP A O 1
ATOM 610 N N . ASN A 1 82 ? 9.347 -29.764 -8.684 1.00 74.25 82 ASN A N 1
ATOM 611 C CA . ASN A 1 82 ? 10.117 -28.557 -8.954 1.00 74.25 82 ASN A CA 1
ATOM 612 C C . ASN A 1 82 ? 10.809 -28.032 -7.690 1.00 74.25 82 ASN A C 1
ATOM 614 O O . ASN A 1 82 ? 10.258 -28.088 -6.587 1.00 74.25 82 ASN A O 1
ATOM 618 N N . SER A 1 83 ? 12.008 -27.466 -7.861 1.00 72.06 83 SER A N 1
ATOM 619 C CA . SER A 1 83 ? 12.712 -26.787 -6.774 1.00 72.06 83 SER A CA 1
ATOM 620 C C . SER A 1 83 ? 12.044 -25.454 -6.436 1.00 72.06 83 SER A C 1
ATOM 622 O O . SER A 1 83 ? 11.727 -24.657 -7.316 1.00 72.06 83 SER A O 1
ATOM 624 N N . VAL A 1 84 ? 11.861 -25.196 -5.141 1.00 74.69 84 VAL A N 1
ATOM 625 C CA . VAL A 1 84 ? 11.469 -23.878 -4.628 1.00 74.69 84 VAL A CA 1
ATOM 626 C C . VAL A 1 84 ? 12.652 -22.927 -4.803 1.00 74.69 84 VAL A C 1
ATOM 628 O O . VAL A 1 84 ? 13.748 -23.187 -4.283 1.00 74.69 84 VAL A O 1
ATOM 631 N N . ARG A 1 85 ? 12.431 -21.840 -5.544 1.00 79.81 85 ARG A N 1
ATOM 632 C CA . ARG A 1 85 ? 13.436 -20.827 -5.883 1.00 79.81 85 ARG A CA 1
ATOM 633 C C . ARG A 1 85 ? 12.982 -19.458 -5.397 1.00 79.81 85 ARG A C 1
ATOM 635 O O . ARG A 1 85 ? 11.799 -19.140 -5.479 1.00 79.81 85 ARG A O 1
ATOM 642 N N . PHE A 1 86 ? 13.922 -18.658 -4.913 1.00 80.12 86 PHE A N 1
ATOM 643 C CA . PHE A 1 86 ? 13.705 -17.234 -4.702 1.00 80.12 86 PHE A CA 1
ATOM 644 C C . PHE A 1 86 ? 14.207 -16.472 -5.914 1.00 80.12 86 PHE A C 1
ATOM 646 O O . PHE A 1 86 ? 15.307 -16.722 -6.398 1.00 80.12 86 PHE A O 1
ATOM 653 N N . VAL A 1 87 ? 13.366 -15.567 -6.398 1.00 80.38 87 VAL A N 1
ATOM 654 C CA . VAL A 1 87 ? 13.688 -14.644 -7.480 1.00 80.38 87 VAL A CA 1
ATOM 655 C C . VAL A 1 87 ? 13.895 -13.270 -6.871 1.00 80.38 87 VAL A C 1
ATOM 657 O O . VAL A 1 87 ? 13.129 -12.845 -6.002 1.00 80.38 87 VAL A O 1
ATOM 660 N N . THR A 1 88 ? 14.945 -12.585 -7.298 1.00 78.75 88 THR A N 1
ATOM 661 C CA . THR A 1 88 ? 15.071 -11.150 -7.055 1.00 78.75 88 THR A CA 1
ATOM 662 C C . THR A 1 88 ? 14.467 -10.407 -8.241 1.00 78.75 88 THR A C 1
ATOM 664 O O . THR A 1 88 ? 14.564 -10.867 -9.374 1.00 78.75 88 THR A O 1
ATOM 667 N N . ALA A 1 89 ? 13.795 -9.291 -7.980 1.00 77.00 89 ALA A N 1
ATOM 668 C CA . ALA A 1 89 ? 13.284 -8.405 -9.017 1.00 77.00 89 ALA A CA 1
ATOM 669 C C . ALA A 1 89 ? 13.872 -7.018 -8.776 1.00 77.00 89 ALA A C 1
ATOM 671 O O . ALA A 1 89 ? 13.793 -6.494 -7.658 1.00 77.00 89 ALA A O 1
ATOM 672 N N . TYR A 1 90 ? 14.483 -6.447 -9.809 1.00 71.38 90 TYR A N 1
ATOM 673 C CA . TYR A 1 90 ? 14.932 -5.061 -9.780 1.00 71.38 90 TYR A CA 1
ATOM 674 C C . TYR A 1 90 ? 13.754 -4.133 -10.088 1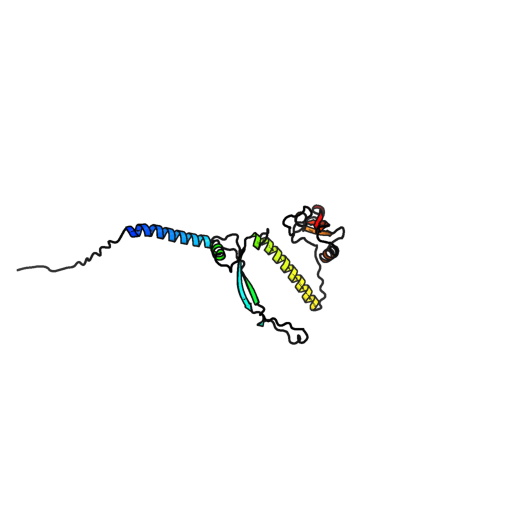.00 71.38 90 TYR A C 1
ATOM 676 O O . TYR A 1 90 ? 12.792 -4.531 -10.738 1.00 71.38 90 TYR A O 1
ATOM 684 N N . GLY A 1 91 ? 13.797 -2.929 -9.520 1.00 73.75 91 GLY A N 1
ATOM 685 C CA . GLY A 1 91 ? 12.679 -1.982 -9.476 1.00 73.75 91 GLY A CA 1
ATOM 686 C C . GLY A 1 91 ? 13.130 -0.527 -9.587 1.00 73.75 91 GLY A C 1
ATOM 687 O O . GLY A 1 91 ? 12.562 0.336 -8.914 1.00 73.75 91 GLY A O 1
ATOM 688 N N . SER A 1 92 ? 14.230 -0.279 -10.301 1.00 77.56 92 SER A N 1
ATOM 689 C CA . SER A 1 92 ? 14.899 1.024 -10.398 1.00 77.56 92 SER A CA 1
ATOM 690 C C . SER A 1 92 ? 14.087 2.015 -11.226 1.00 77.56 92 SER A C 1
ATOM 692 O O . SER A 1 92 ? 13.323 1.624 -12.105 1.00 77.56 92 SER A O 1
ATOM 694 N N . GLN A 1 93 ? 14.290 3.313 -10.979 1.00 81.25 93 GLN A N 1
ATOM 695 C CA . GLN A 1 93 ? 13.880 4.333 -11.942 1.00 81.25 93 GLN A CA 1
ATOM 696 C C . GLN A 1 93 ? 14.853 4.313 -13.124 1.00 81.25 93 GLN A C 1
ATOM 698 O O . GLN A 1 93 ? 16.064 4.341 -12.913 1.00 81.25 93 GLN A O 1
ATOM 703 N N . LEU A 1 94 ? 14.315 4.292 -14.338 1.00 82.44 94 LEU A N 1
ATOM 704 C CA . LEU A 1 94 ? 15.083 4.188 -15.571 1.00 82.44 94 LEU A CA 1
ATOM 705 C C . LEU A 1 94 ? 15.616 5.542 -16.037 1.00 82.44 94 LEU A C 1
ATOM 707 O O . LEU A 1 94 ? 14.964 6.585 -15.907 1.00 82.44 94 LEU A O 1
ATOM 711 N N . THR A 1 95 ? 16.785 5.516 -16.663 1.00 85.56 95 THR A N 1
ATOM 712 C CA . THR A 1 95 ? 17.278 6.603 -17.516 1.00 85.56 95 THR A CA 1
ATOM 713 C C . THR A 1 95 ? 16.625 6.561 -18.897 1.00 85.56 95 THR A C 1
ATOM 715 O O . THR A 1 95 ? 16.044 5.552 -19.302 1.00 85.56 95 THR A O 1
ATOM 718 N N . ALA A 1 96 ? 16.701 7.658 -19.655 1.00 82.75 96 ALA A N 1
ATOM 719 C CA . ALA A 1 96 ? 16.173 7.691 -21.020 1.00 82.75 96 ALA A CA 1
ATOM 720 C C . ALA A 1 96 ? 16.839 6.634 -21.922 1.00 82.75 96 ALA A C 1
ATOM 722 O O . ALA A 1 96 ? 16.182 6.064 -22.793 1.00 82.75 96 ALA A O 1
ATOM 723 N N . LEU A 1 97 ? 18.128 6.356 -21.692 1.00 83.31 97 LEU A N 1
ATOM 724 C CA . LEU A 1 97 ? 18.868 5.315 -22.402 1.00 83.31 97 LEU A CA 1
ATOM 725 C C . LEU A 1 97 ? 18.402 3.905 -22.010 1.00 83.31 97 LEU A C 1
ATOM 727 O O . LEU A 1 97 ? 18.127 3.096 -22.891 1.00 83.31 97 LEU A O 1
ATOM 731 N N . GLU A 1 98 ? 18.274 3.612 -20.715 1.00 80.12 98 GLU A N 1
ATOM 732 C CA . GLU A 1 98 ? 17.813 2.296 -20.244 1.00 80.12 98 GLU A CA 1
ATOM 733 C C . GLU A 1 98 ? 16.360 2.025 -20.644 1.00 80.12 98 GLU A C 1
ATOM 735 O O . GLU A 1 98 ? 16.037 0.918 -21.056 1.00 80.12 98 GLU A O 1
ATOM 740 N N . GLY A 1 99 ? 15.498 3.046 -20.636 1.00 82.19 99 GLY A N 1
ATOM 741 C CA . GLY A 1 99 ? 14.135 2.927 -21.154 1.00 82.19 99 GLY A CA 1
ATOM 742 C C . GLY A 1 99 ? 14.077 2.606 -22.652 1.00 82.19 99 GLY A C 1
ATOM 743 O O . GLY A 1 99 ? 13.136 1.953 -23.092 1.00 82.19 99 GLY A O 1
ATOM 744 N N . PHE A 1 100 ? 15.071 3.034 -23.439 1.00 82.69 100 PHE A N 1
ATOM 745 C CA . PHE A 1 100 ? 15.196 2.622 -24.840 1.00 82.69 100 PHE A CA 1
ATOM 746 C C . PHE A 1 100 ? 15.695 1.176 -24.966 1.00 82.69 100 PHE A C 1
ATOM 748 O O . PHE A 1 100 ? 15.193 0.438 -25.808 1.00 82.69 100 PHE A O 1
ATOM 755 N N . VAL A 1 101 ? 16.641 0.751 -24.123 1.00 82.69 101 VAL A N 1
ATOM 756 C CA . VAL A 1 101 ? 17.116 -0.645 -24.091 1.00 82.69 101 VAL A CA 1
ATOM 757 C C . VAL A 1 101 ? 15.989 -1.598 -23.691 1.00 82.69 101 VAL A C 1
ATOM 759 O O . VAL A 1 101 ? 15.770 -2.581 -24.388 1.00 82.69 101 VAL A O 1
ATOM 762 N N . GLY A 1 102 ? 15.211 -1.267 -22.657 1.00 77.19 102 GLY A N 1
ATOM 763 C CA . GLY A 1 102 ? 14.052 -2.056 -22.226 1.00 77.19 102 GLY A CA 1
ATOM 764 C C . GLY A 1 102 ? 12.878 -2.060 -23.210 1.00 77.19 102 GLY A C 1
ATOM 765 O O . GLY A 1 102 ? 11.939 -2.818 -23.034 1.00 77.19 102 GLY A O 1
ATOM 766 N N . TRP A 1 103 ? 12.908 -1.235 -24.262 1.00 79.88 103 TRP A N 1
ATOM 767 C CA . TRP A 1 103 ? 11.971 -1.365 -25.384 1.00 79.88 103 TRP A CA 1
ATOM 768 C C . TRP A 1 103 ? 12.430 -2.402 -26.424 1.00 79.88 103 TRP A C 1
ATOM 770 O O . TRP A 1 103 ? 11.615 -2.901 -27.195 1.00 79.88 103 TRP A O 1
ATOM 780 N N . VAL A 1 104 ? 13.731 -2.701 -26.474 1.00 84.25 104 VAL A N 1
ATOM 781 C CA . VAL A 1 104 ? 14.331 -3.674 -27.402 1.00 84.25 104 VAL A CA 1
ATOM 782 C C . VAL A 1 104 ? 14.478 -5.057 -26.756 1.00 84.25 104 VAL A C 1
ATOM 784 O O . VAL A 1 104 ? 14.510 -6.054 -27.474 1.00 84.25 104 VAL A O 1
ATOM 787 N N . ASP A 1 105 ? 14.582 -5.115 -25.428 1.00 78.38 105 ASP A N 1
ATOM 788 C CA . ASP A 1 105 ? 14.722 -6.343 -24.645 1.00 78.38 105 ASP A CA 1
ATOM 789 C C . ASP A 1 105 ? 13.378 -6.764 -24.021 1.00 78.38 105 ASP A C 1
ATOM 791 O O . ASP A 1 105 ? 12.856 -6.073 -23.145 1.00 78.38 105 ASP A O 1
ATOM 795 N N . ASP A 1 106 ? 12.833 -7.903 -24.464 1.00 75.75 106 ASP A N 1
ATOM 796 C CA . ASP A 1 106 ? 11.542 -8.443 -24.004 1.00 75.75 106 ASP A CA 1
ATOM 797 C C . ASP A 1 106 ? 11.562 -8.898 -22.528 1.00 75.75 106 ASP A C 1
ATOM 799 O O . ASP A 1 106 ? 10.498 -9.073 -21.928 1.00 75.75 106 ASP A O 1
ATOM 803 N N . ASP A 1 107 ? 12.741 -9.078 -21.919 1.00 74.88 107 ASP A N 1
ATOM 804 C CA . ASP A 1 107 ? 12.869 -9.493 -20.516 1.00 74.88 107 ASP A CA 1
ATOM 805 C C . ASP A 1 107 ? 12.715 -8.317 -19.523 1.00 74.88 107 ASP A C 1
ATOM 807 O O . ASP A 1 107 ? 12.657 -8.533 -18.306 1.00 74.88 107 ASP A O 1
ATOM 811 N N . ILE A 1 108 ? 12.622 -7.070 -20.010 1.00 71.88 108 ILE A N 1
ATOM 812 C CA . ILE A 1 108 ? 12.492 -5.860 -19.185 1.00 71.88 108 ILE A CA 1
ATOM 813 C C . ILE A 1 108 ? 11.087 -5.277 -19.335 1.00 71.88 108 ILE A C 1
ATOM 815 O O . ILE A 1 108 ? 10.753 -4.629 -20.325 1.00 71.88 108 ILE A O 1
ATOM 819 N N . VAL A 1 109 ? 10.259 -5.423 -18.300 1.00 76.88 109 VAL A N 1
ATOM 820 C CA . VAL A 1 109 ? 8.944 -4.771 -18.288 1.00 76.88 109 VAL A CA 1
ATOM 821 C C . VAL A 1 109 ? 9.120 -3.318 -17.866 1.00 76.88 109 VAL A C 1
ATOM 823 O O . VAL A 1 109 ? 9.457 -3.027 -16.717 1.00 76.88 109 VAL A O 1
ATOM 826 N N . VAL A 1 110 ? 8.899 -2.400 -18.804 1.00 77.38 110 VAL A N 1
ATOM 827 C CA . VAL A 1 110 ? 8.960 -0.959 -18.554 1.00 77.38 110 VAL A CA 1
ATOM 828 C C . VAL A 1 110 ? 7.581 -0.453 -18.133 1.00 77.38 110 VAL A C 1
ATOM 830 O O . VAL A 1 110 ? 6.689 -0.284 -18.961 1.00 77.38 110 VAL A O 1
ATOM 833 N N . GLU A 1 111 ? 7.425 -0.174 -16.843 1.00 78.19 111 GLU A N 1
ATOM 834 C CA . GLU A 1 111 ? 6.183 0.302 -16.236 1.00 78.19 111 GLU A CA 1
ATOM 835 C C . GLU A 1 111 ? 6.179 1.833 -16.128 1.00 78.19 111 GLU A C 1
ATOM 837 O O . GLU A 1 111 ? 7.168 2.487 -15.763 1.00 78.19 111 GLU A O 1
ATOM 842 N N . THR A 1 112 ? 5.031 2.433 -16.422 1.00 80.50 112 THR A N 1
ATOM 843 C CA . THR A 1 112 ? 4.753 3.836 -16.113 1.00 80.50 112 THR A CA 1
ATOM 844 C C . THR A 1 112 ? 4.520 4.026 -14.613 1.00 80.50 112 THR A C 1
ATOM 846 O O . THR A 1 112 ? 4.237 3.086 -13.869 1.00 80.50 112 THR A O 1
ATOM 849 N N . LYS A 1 113 ? 4.589 5.277 -14.143 1.00 76.00 113 LYS A N 1
ATOM 850 C CA . LYS A 1 113 ? 4.297 5.618 -12.742 1.00 76.00 113 LYS A CA 1
ATOM 851 C C . LYS A 1 113 ? 2.949 5.067 -12.264 1.00 76.00 113 LYS A C 1
ATOM 853 O O . LYS A 1 113 ? 2.866 4.605 -11.131 1.00 76.00 113 LYS A O 1
ATOM 858 N N . ILE A 1 114 ? 1.924 5.136 -13.115 1.00 74.50 114 ILE A N 1
ATOM 859 C CA . ILE A 1 114 ? 0.561 4.723 -12.766 1.00 74.50 114 ILE A CA 1
ATOM 860 C C . ILE A 1 114 ? 0.455 3.201 -12.704 1.00 74.50 114 ILE A C 1
ATOM 862 O O . ILE A 1 114 ? -0.155 2.675 -11.784 1.00 74.50 114 ILE A O 1
ATOM 866 N N . GLU A 1 115 ? 1.102 2.479 -13.613 1.00 76.00 115 GLU A N 1
ATOM 867 C CA . GLU A 1 115 ? 1.132 1.012 -13.558 1.00 76.00 115 GLU A CA 1
ATOM 868 C C . GLU A 1 115 ? 1.878 0.512 -12.313 1.00 76.00 115 GLU A C 1
ATOM 870 O O . GLU A 1 115 ? 1.422 -0.414 -11.647 1.00 76.00 115 GLU A O 1
ATOM 875 N N . ARG A 1 116 ? 2.983 1.175 -11.944 1.00 74.50 116 ARG A N 1
ATOM 876 C CA . ARG A 1 116 ? 3.809 0.787 -10.793 1.00 74.50 116 ARG A CA 1
ATOM 877 C C . ARG A 1 116 ? 3.203 1.175 -9.445 1.00 74.50 116 ARG A C 1
ATOM 879 O O . ARG A 1 116 ? 3.172 0.370 -8.516 1.00 74.50 116 ARG A O 1
ATOM 886 N N . PHE A 1 117 ? 2.804 2.438 -9.303 1.00 72.81 117 PHE A N 1
ATOM 887 C CA . PHE A 1 117 ? 2.411 3.042 -8.024 1.00 72.81 117 PHE A CA 1
ATOM 888 C C . PHE A 1 117 ? 0.906 3.359 -7.941 1.00 72.81 117 PHE A C 1
ATOM 890 O O . PHE A 1 117 ? 0.435 3.879 -6.921 1.00 72.81 117 PHE A O 1
ATOM 897 N N . GLY A 1 118 ? 0.129 3.045 -8.980 1.00 76.81 118 GLY A N 1
ATOM 898 C CA . GLY A 1 118 ? -1.238 3.539 -9.122 1.00 76.81 118 GLY A CA 1
ATOM 899 C C . GLY A 1 118 ? -1.261 5.062 -9.252 1.00 76.81 118 GLY A C 1
ATOM 900 O O . GLY A 1 118 ? -0.289 5.708 -9.638 1.00 76.81 118 GLY A O 1
ATOM 901 N N . GLU A 1 119 ? -2.358 5.674 -8.825 1.00 75.19 119 GLU A N 1
ATOM 902 C CA . GLU A 1 119 ? -2.476 7.137 -8.760 1.00 75.19 119 GLU A CA 1
ATOM 903 C C . GLU A 1 119 ? -1.631 7.773 -7.636 1.00 75.19 119 GLU A C 1
ATOM 905 O O . GLU A 1 119 ? -1.584 8.997 -7.499 1.00 75.19 119 GLU A O 1
ATOM 910 N N . ARG A 1 120 ? -0.948 6.964 -6.812 1.00 72.88 120 ARG A N 1
ATOM 911 C CA . ARG A 1 120 ? -0.225 7.432 -5.622 1.00 72.88 120 ARG A CA 1
ATOM 912 C C . ARG A 1 120 ? 1.228 7.781 -5.915 1.00 72.88 120 ARG A C 1
ATOM 914 O O . ARG A 1 120 ? 1.853 7.323 -6.870 1.00 72.88 120 ARG A O 1
ATOM 921 N N . SER A 1 121 ? 1.807 8.601 -5.039 1.00 79.25 121 SER A N 1
ATOM 922 C CA . SER A 1 121 ? 3.239 8.896 -5.105 1.00 79.25 121 SER A CA 1
ATOM 923 C C . SER A 1 121 ? 4.083 7.723 -4.564 1.00 79.25 121 SER A C 1
ATOM 925 O O . SER A 1 121 ? 3.661 7.043 -3.623 1.00 79.25 121 SER A O 1
ATOM 927 N N . PRO A 1 122 ? 5.317 7.513 -5.063 1.00 76.00 122 PRO A N 1
ATOM 928 C CA . PRO A 1 122 ? 6.220 6.485 -4.530 1.00 76.00 122 PRO A CA 1
ATOM 929 C C . PRO A 1 122 ? 6.516 6.635 -3.029 1.00 76.00 122 PRO A C 1
ATOM 931 O O . PRO A 1 122 ? 6.683 5.651 -2.309 1.00 76.00 122 PRO A O 1
ATOM 934 N N . VAL A 1 123 ? 6.573 7.879 -2.540 1.00 82.81 123 VAL A N 1
ATOM 935 C CA . VAL A 1 123 ? 6.814 8.188 -1.122 1.00 82.81 123 VAL A CA 1
ATOM 936 C C . VAL A 1 123 ? 5.643 7.723 -0.259 1.00 82.81 123 VAL A C 1
ATOM 938 O O . VAL A 1 123 ? 5.847 7.134 0.802 1.00 82.81 123 VAL A O 1
ATOM 941 N N . GLU A 1 124 ? 4.421 7.952 -0.728 1.00 80.50 124 GLU A N 1
ATOM 942 C CA . GLU A 1 124 ? 3.203 7.550 -0.035 1.00 80.50 124 GLU A CA 1
ATOM 943 C C . GLU A 1 124 ? 3.056 6.029 0.021 1.00 80.50 124 GLU A C 1
ATOM 945 O O . GLU A 1 124 ? 2.853 5.479 1.103 1.00 80.50 124 GLU A O 1
ATOM 950 N N . GLN A 1 125 ? 3.279 5.329 -1.097 1.00 81.06 125 GLN A N 1
ATOM 951 C CA . GLN A 1 125 ? 3.288 3.863 -1.100 1.00 81.06 125 GLN A CA 1
ATOM 952 C C . GLN A 1 125 ? 4.336 3.284 -0.141 1.00 81.06 125 GLN A C 1
ATOM 954 O O . GLN A 1 125 ? 4.060 2.341 0.601 1.00 81.06 125 GLN A O 1
ATOM 959 N N . ARG A 1 126 ? 5.538 3.871 -0.101 1.00 83.06 126 ARG A N 1
ATOM 960 C CA . ARG A 1 126 ? 6.599 3.425 0.811 1.00 83.06 126 ARG A CA 1
ATOM 961 C C . ARG A 1 126 ? 6.222 3.621 2.277 1.00 83.06 126 ARG A C 1
ATOM 963 O O . ARG A 1 126 ? 6.538 2.768 3.106 1.00 83.06 126 ARG A O 1
ATOM 970 N N . ARG A 1 127 ? 5.552 4.730 2.600 1.00 84.06 127 ARG A N 1
ATOM 971 C CA . ARG A 1 127 ? 5.045 4.999 3.949 1.00 84.06 127 ARG A CA 1
ATOM 972 C C . ARG A 1 127 ? 4.010 3.955 4.367 1.00 84.06 127 ARG A C 1
ATOM 974 O O . ARG A 1 127 ? 4.150 3.407 5.458 1.00 84.06 127 ARG A O 1
ATOM 981 N N . LEU A 1 128 ? 3.046 3.646 3.500 1.00 83.75 128 LEU A N 1
ATOM 982 C CA . LEU A 1 128 ? 2.031 2.615 3.748 1.00 83.75 128 LEU A CA 1
ATOM 983 C C . LEU A 1 128 ? 2.672 1.240 3.961 1.00 83.75 128 LEU A C 1
ATOM 985 O O . LEU A 1 128 ? 2.435 0.585 4.973 1.00 83.75 128 LEU A O 1
ATOM 989 N N . GLY A 1 129 ? 3.597 0.841 3.082 1.00 84.38 129 GLY A N 1
ATOM 990 C CA . GLY A 1 129 ? 4.332 -0.417 3.239 1.00 84.38 129 GLY A CA 1
ATOM 991 C C . GLY A 1 129 ? 5.114 -0.499 4.557 1.00 84.38 129 GLY A C 1
ATOM 992 O O . GLY A 1 129 ? 5.164 -1.553 5.193 1.00 84.38 129 GLY A O 1
ATOM 993 N N . PHE A 1 130 ? 5.690 0.617 5.015 1.00 86.56 130 PHE A N 1
ATOM 994 C CA . PHE A 1 130 ? 6.359 0.675 6.315 1.00 86.56 130 PHE A CA 1
ATOM 995 C C . PHE A 1 130 ? 5.374 0.536 7.484 1.00 86.56 130 PHE A C 1
ATOM 997 O O . PHE A 1 130 ? 5.655 -0.203 8.428 1.00 86.56 130 PHE A O 1
ATOM 1004 N N . GLN A 1 131 ? 4.215 1.197 7.417 1.00 85.38 131 GLN A N 1
ATOM 1005 C CA . GLN A 1 131 ? 3.160 1.081 8.429 1.00 85.38 131 GLN A CA 1
ATOM 1006 C C . GLN A 1 131 ? 2.649 -0.362 8.537 1.00 85.38 131 GLN A C 1
ATOM 1008 O O . GLN A 1 131 ? 2.633 -0.921 9.638 1.00 85.38 131 GLN A O 1
ATOM 1013 N N . ALA A 1 132 ? 2.361 -1.004 7.403 1.00 86.50 132 ALA A N 1
ATOM 1014 C CA . ALA A 1 132 ? 1.961 -2.407 7.348 1.00 86.50 132 ALA A CA 1
ATOM 1015 C C . ALA A 1 132 ? 3.035 -3.343 7.934 1.00 86.50 132 ALA A C 1
ATOM 1017 O O . ALA A 1 132 ? 2.723 -4.245 8.713 1.00 86.50 132 ALA A O 1
ATOM 1018 N N . MET A 1 133 ? 4.318 -3.108 7.630 1.00 91.75 133 MET A N 1
ATOM 1019 C CA . MET A 1 133 ? 5.417 -3.912 8.177 1.00 91.75 133 MET A CA 1
ATOM 1020 C C . MET A 1 133 ? 5.537 -3.780 9.701 1.00 91.75 133 MET A C 1
ATOM 1022 O O . MET A 1 133 ? 5.789 -4.776 10.383 1.00 91.75 133 MET A O 1
ATOM 1026 N N . VAL A 1 134 ? 5.379 -2.573 10.250 1.00 88.88 134 VAL A N 1
ATOM 1027 C CA . VAL A 1 134 ? 5.408 -2.358 11.705 1.00 88.88 134 VAL A CA 1
ATOM 1028 C C . VAL A 1 134 ? 4.250 -3.097 12.377 1.00 88.88 134 VAL A C 1
ATOM 1030 O O . VAL A 1 134 ? 4.487 -3.825 13.342 1.00 88.88 134 VAL A O 1
ATOM 1033 N N . GLY A 1 135 ? 3.033 -2.991 11.834 1.00 86.31 135 GLY A N 1
ATOM 1034 C CA . GLY A 1 135 ? 1.872 -3.728 12.343 1.00 86.31 135 GLY A CA 1
ATOM 1035 C C . GLY A 1 135 ? 2.070 -5.247 12.288 1.00 86.31 135 GLY A C 1
ATOM 1036 O O . GLY A 1 135 ? 1.852 -5.945 13.278 1.00 86.31 135 GLY A O 1
ATOM 1037 N N . ALA A 1 136 ? 2.586 -5.764 11.170 1.00 88.81 136 ALA A N 1
ATOM 1038 C CA . ALA A 1 136 ? 2.873 -7.189 11.012 1.00 88.81 136 ALA A CA 1
ATOM 1039 C C . ALA A 1 136 ? 3.896 -7.706 12.039 1.00 88.81 136 ALA A C 1
ATOM 1041 O O . ALA A 1 136 ? 3.727 -8.802 12.573 1.00 88.81 136 ALA A O 1
ATOM 1042 N N . LYS A 1 137 ? 4.932 -6.919 12.366 1.00 91.31 137 LYS A N 1
ATOM 1043 C CA . LYS A 1 137 ? 5.921 -7.278 13.399 1.00 91.31 137 LYS A CA 1
ATOM 1044 C C . LYS A 1 137 ? 5.296 -7.385 14.787 1.00 91.31 137 LYS A C 1
ATOM 1046 O O . LYS A 1 137 ? 5.572 -8.352 15.489 1.00 91.31 137 LYS A O 1
ATOM 1051 N N . GLN A 1 138 ? 4.431 -6.442 15.157 1.00 88.88 138 GLN A N 1
ATOM 1052 C CA . GLN A 1 138 ? 3.738 -6.467 16.451 1.00 88.88 138 GLN A CA 1
ATOM 1053 C C . GLN A 1 138 ? 2.831 -7.697 16.584 1.00 88.88 138 GLN A C 1
ATOM 1055 O O . GLN A 1 138 ? 2.842 -8.378 17.609 1.00 88.88 138 GLN A O 1
ATOM 1060 N N . ILE A 1 139 ? 2.083 -8.030 15.526 1.00 89.44 139 ILE A N 1
ATOM 1061 C CA . ILE A 1 139 ? 1.235 -9.229 15.503 1.00 89.44 139 ILE A CA 1
ATOM 1062 C C . ILE A 1 139 ? 2.094 -10.498 15.575 1.00 89.44 139 ILE A C 1
ATOM 1064 O O . ILE A 1 139 ? 1.764 -11.421 16.320 1.00 89.44 139 ILE A O 1
ATOM 1068 N N . ALA A 1 140 ? 3.207 -10.552 14.838 1.00 90.56 140 ALA A N 1
ATOM 1069 C CA . ALA A 1 140 ? 4.121 -11.690 14.871 1.00 90.56 140 ALA A CA 1
ATOM 1070 C C . ALA A 1 140 ? 4.717 -11.906 16.271 1.00 90.56 140 ALA A C 1
ATOM 1072 O O . ALA A 1 140 ? 4.756 -13.042 16.745 1.00 90.56 140 ALA A O 1
ATOM 1073 N N . GLU A 1 141 ? 5.118 -10.832 16.955 1.00 90.88 141 GLU A N 1
ATOM 1074 C CA . GLU A 1 141 ? 5.607 -10.878 18.335 1.00 90.88 141 GLU A CA 1
ATOM 1075 C C . GLU A 1 141 ? 4.527 -11.383 19.302 1.00 90.88 141 GLU A C 1
ATOM 1077 O O . GLU A 1 141 ? 4.781 -12.310 20.073 1.00 90.88 141 GLU A O 1
ATOM 1082 N N . TYR A 1 142 ? 3.298 -10.864 19.198 1.00 91.25 142 TYR A N 1
ATOM 1083 C CA . TYR A 1 142 ? 2.158 -11.352 19.978 1.00 91.25 142 TYR A CA 1
ATOM 1084 C C . TYR A 1 142 ? 1.927 -12.856 19.775 1.00 91.25 142 TYR A C 1
ATOM 1086 O O . TYR A 1 142 ? 1.807 -13.609 20.743 1.00 91.25 142 TYR A O 1
ATOM 1094 N N . VAL A 1 143 ? 1.887 -13.322 18.521 1.00 93.56 143 VAL A N 1
ATOM 1095 C CA . VAL A 1 143 ? 1.663 -14.741 18.210 1.00 93.56 143 VAL A CA 1
ATOM 1096 C C . VAL A 1 143 ? 2.817 -15.603 18.727 1.00 93.56 143 VAL A C 1
ATOM 1098 O O . VAL A 1 143 ? 2.561 -16.671 19.286 1.00 93.56 143 VAL A O 1
ATOM 1101 N N . ALA A 1 144 ? 4.066 -15.152 18.593 1.00 92.62 144 ALA A N 1
ATOM 1102 C CA . ALA A 1 144 ? 5.236 -15.869 19.090 1.00 92.62 144 ALA A CA 1
ATOM 1103 C C . ALA A 1 144 ? 5.212 -16.009 20.620 1.00 92.62 144 ALA A C 1
ATOM 1105 O O . ALA A 1 144 ? 5.313 -17.123 21.133 1.00 92.62 144 ALA A O 1
ATOM 1106 N N . LEU A 1 145 ? 4.999 -14.910 21.350 1.00 93.50 145 LEU A N 1
ATOM 1107 C CA . LEU A 1 145 ? 4.922 -14.918 22.814 1.00 93.50 145 LEU A CA 1
ATOM 1108 C C . LEU A 1 145 ? 3.751 -15.769 23.321 1.00 93.50 145 LEU A C 1
ATOM 1110 O O . LEU A 1 145 ? 3.918 -16.560 24.249 1.00 93.50 145 LEU A O 1
ATOM 1114 N N . LYS A 1 146 ? 2.593 -15.697 22.655 1.00 92.94 146 LYS A N 1
ATOM 1115 C CA . LYS A 1 146 ? 1.434 -16.540 22.972 1.00 92.94 146 LYS A CA 1
ATOM 1116 C C . LYS A 1 146 ? 1.732 -18.027 22.779 1.00 92.94 146 LYS A C 1
ATOM 1118 O O . LYS A 1 146 ? 1.328 -18.846 23.599 1.00 92.94 146 LYS A O 1
ATOM 1123 N N . ARG A 1 147 ? 2.453 -18.397 21.713 1.00 91.69 147 ARG A N 1
ATOM 1124 C CA . ARG A 1 147 ? 2.883 -19.788 21.469 1.00 91.69 147 ARG A CA 1
ATOM 1125 C C . ARG A 1 147 ? 3.908 -20.278 22.491 1.00 91.69 147 ARG A C 1
ATOM 1127 O O . ARG A 1 147 ? 3.937 -21.472 22.764 1.00 91.69 147 ARG A O 1
ATOM 1134 N N . LEU A 1 148 ? 4.701 -19.376 23.064 1.00 94.44 148 LEU A N 1
ATOM 1135 C CA . LEU A 1 148 ? 5.629 -19.665 24.160 1.00 94.44 148 LEU A CA 1
ATOM 1136 C C . LEU A 1 148 ? 4.940 -19.753 25.537 1.00 94.44 148 LEU A C 1
ATOM 1138 O O . LEU A 1 148 ? 5.602 -20.066 26.521 1.00 94.44 148 LEU A O 1
ATOM 1142 N N . GLY A 1 149 ? 3.625 -19.517 25.611 1.00 93.69 149 GLY A N 1
ATOM 1143 C CA . GLY A 1 149 ? 2.843 -19.628 26.844 1.00 93.69 149 GLY A CA 1
ATOM 1144 C C . GLY A 1 149 ? 2.845 -18.374 27.719 1.00 93.69 149 GLY A C 1
ATOM 1145 O O . GLY A 1 149 ? 2.384 -18.438 28.855 1.00 93.69 149 GLY A O 1
ATOM 1146 N N . TYR A 1 150 ? 3.335 -17.237 27.216 1.00 93.38 150 TYR A N 1
ATOM 1147 C CA . TYR A 1 150 ? 3.229 -15.967 27.931 1.00 93.38 150 TYR A CA 1
ATOM 1148 C C . TYR A 1 150 ? 1.805 -15.407 27.853 1.00 93.38 150 TYR A C 1
ATOM 1150 O O . TYR A 1 150 ? 1.148 -15.469 26.809 1.00 93.38 150 TYR A O 1
ATOM 1158 N N . GLU A 1 151 ? 1.350 -14.800 28.949 1.00 90.00 151 GLU A N 1
ATOM 1159 C CA . GLU A 1 151 ? 0.128 -13.999 28.959 1.00 90.00 151 GLU A CA 1
ATOM 1160 C C . GLU A 1 151 ? 0.386 -12.675 28.237 1.00 90.00 151 GLU A C 1
ATOM 1162 O O . GLU A 1 151 ? 0.939 -11.727 28.790 1.00 90.00 151 GLU A O 1
ATOM 1167 N N . VAL A 1 152 ? 0.005 -12.629 26.964 1.00 89.19 152 VAL A N 1
ATOM 1168 C CA . VAL A 1 152 ? 0.074 -11.428 26.134 1.00 89.19 152 VAL A CA 1
ATOM 1169 C C . VAL A 1 152 ? -1.322 -11.023 25.686 1.00 89.19 152 VAL A C 1
ATOM 1171 O O . VAL A 1 152 ? -2.143 -11.862 25.304 1.00 89.19 152 VAL A O 1
ATOM 1174 N N . ALA A 1 153 ? -1.585 -9.719 25.707 1.00 84.75 153 ALA A N 1
ATOM 1175 C CA . ALA A 1 153 ? -2.808 -9.109 25.204 1.00 84.75 153 ALA A CA 1
ATOM 1176 C C . ALA A 1 153 ? -2.450 -8.107 24.103 1.00 84.75 153 ALA A C 1
ATOM 1178 O O . ALA A 1 153 ? -1.478 -7.363 24.229 1.00 84.75 153 ALA A O 1
ATOM 1179 N N . LEU A 1 154 ? -3.232 -8.098 23.024 1.00 81.62 154 LEU A N 1
ATOM 1180 C CA . LEU A 1 154 ? -3.093 -7.124 21.949 1.00 81.62 154 LEU A CA 1
ATOM 1181 C C . LEU A 1 154 ? -4.217 -6.103 22.103 1.00 81.62 154 LEU A C 1
ATOM 1183 O O . LEU A 1 154 ? -5.389 -6.429 21.924 1.00 81.62 154 LEU A O 1
ATOM 1187 N N . ASN A 1 155 ? -3.850 -4.882 22.482 1.00 84.12 155 ASN A N 1
ATOM 1188 C CA . ASN A 1 155 ? -4.792 -3.780 22.624 1.00 84.12 155 ASN A CA 1
ATOM 1189 C C . ASN A 1 155 ? -4.881 -3.054 21.284 1.00 84.12 155 ASN A C 1
ATOM 1191 O O . ASN A 1 155 ? -3.970 -2.312 20.916 1.00 84.12 155 ASN A O 1
ATOM 1195 N N . TYR A 1 156 ? -5.955 -3.306 20.540 1.00 82.25 156 TYR A N 1
ATOM 1196 C CA . TYR A 1 156 ? -6.215 -2.592 19.296 1.00 82.25 156 TYR A CA 1
ATOM 1197 C C . TYR A 1 156 ? -6.546 -1.126 19.589 1.00 82.25 156 TYR A C 1
ATOM 1199 O O . TYR A 1 156 ? -7.250 -0.817 20.550 1.00 82.25 156 TYR A O 1
ATOM 1207 N N . GLY A 1 157 ? -6.025 -0.228 18.754 1.00 85.06 157 GLY A N 1
ATOM 1208 C CA . GLY A 1 157 ? -6.438 1.171 18.744 1.00 85.06 157 GLY A CA 1
ATOM 1209 C C . GLY A 1 157 ? -7.731 1.382 17.954 1.00 85.06 157 GLY A C 1
ATOM 1210 O O . GLY A 1 157 ? -8.324 0.432 17.436 1.00 85.06 157 GLY A O 1
ATOM 1211 N N . SER A 1 158 ? -8.122 2.651 17.831 1.00 87.81 158 SER A N 1
ATOM 1212 C CA . SER A 1 158 ? -9.243 3.076 16.992 1.00 87.81 158 SER A CA 1
ATOM 1213 C C . SER A 1 158 ? -9.072 2.613 15.547 1.00 87.81 158 SER A C 1
ATOM 1215 O O . SER A 1 158 ? -7.954 2.546 15.030 1.00 87.81 158 SER A O 1
ATOM 1217 N N . VAL A 1 159 ? -10.186 2.336 14.872 1.00 90.38 159 VAL A N 1
ATOM 1218 C CA . VAL A 1 159 ? -10.156 1.953 13.460 1.00 90.38 159 VAL A CA 1
ATOM 1219 C C . VAL A 1 159 ? -9.902 3.182 12.601 1.00 90.38 159 VAL A C 1
ATOM 1221 O O . VAL A 1 159 ? -10.716 4.099 12.594 1.00 90.38 159 VAL A O 1
ATOM 1224 N N . VAL A 1 160 ? -8.792 3.187 11.867 1.00 90.44 160 VAL A N 1
ATOM 1225 C CA . VAL A 1 160 ? -8.410 4.269 10.953 1.00 90.44 160 VAL A CA 1
ATOM 1226 C C . VAL A 1 160 ? -8.483 3.755 9.519 1.00 90.44 160 VAL A C 1
ATOM 1228 O O . VAL A 1 160 ? -7.975 2.675 9.218 1.00 90.44 160 VAL A O 1
ATOM 1231 N N . VAL A 1 161 ? -9.075 4.540 8.625 1.00 90.31 161 VAL A N 1
ATOM 1232 C CA . VAL A 1 161 ? -9.050 4.308 7.182 1.00 90.31 161 VAL A CA 1
ATOM 1233 C C . VAL A 1 161 ? -7.625 4.534 6.691 1.00 90.31 161 VAL A C 1
ATOM 1235 O O . VAL A 1 161 ? -7.157 5.665 6.591 1.00 90.31 161 VAL A O 1
ATOM 1238 N N . GLU A 1 162 ? -6.909 3.452 6.404 1.00 84.88 162 GLU A N 1
ATOM 1239 C CA . GLU A 1 162 ? -5.560 3.529 5.836 1.00 84.88 162 GLU A CA 1
ATOM 1240 C C . GLU A 1 162 ? -5.606 3.863 4.341 1.00 84.88 162 GLU A C 1
ATOM 1242 O O . GLU A 1 162 ? -4.826 4.676 3.847 1.00 84.88 162 GLU A O 1
ATOM 1247 N N . GLN A 1 163 ? -6.540 3.243 3.618 1.00 83.12 163 GLN A N 1
ATOM 1248 C CA . GLN A 1 163 ? -6.643 3.348 2.171 1.00 83.12 163 GLN A CA 1
ATOM 1249 C C . GLN A 1 163 ? -8.087 3.183 1.704 1.00 83.12 163 GLN A C 1
ATOM 1251 O O . GLN A 1 163 ? -8.817 2.330 2.202 1.00 83.12 163 GLN A O 1
ATOM 1256 N N . VAL A 1 164 ? -8.439 3.946 0.670 1.00 86.50 164 VAL A N 1
ATOM 1257 C CA . VAL A 1 164 ? -9.635 3.745 -0.154 1.00 86.50 164 VAL A CA 1
ATOM 1258 C C . VAL A 1 164 ? -9.222 3.392 -1.583 1.00 86.50 164 VAL A C 1
ATOM 1260 O O . VAL A 1 164 ? -8.174 3.844 -2.059 1.00 86.50 164 VAL A O 1
ATOM 1263 N N . ILE A 1 165 ? -10.014 2.548 -2.241 1.00 83.69 165 ILE A N 1
ATOM 1264 C CA . ILE A 1 165 ? -9.846 2.148 -3.643 1.00 83.69 165 ILE A CA 1
ATOM 1265 C C . ILE A 1 165 ? -11.113 2.592 -4.378 1.00 83.69 165 ILE A C 1
ATOM 1267 O O . ILE A 1 165 ? -12.210 2.331 -3.886 1.00 83.69 165 ILE A O 1
ATOM 1271 N N . CYS A 1 166 ? -10.959 3.300 -5.497 1.00 84.06 166 CYS A N 1
ATOM 1272 C CA . CYS A 1 166 ? -12.070 3.657 -6.377 1.00 84.06 166 CYS A CA 1
ATOM 1273 C C . CYS A 1 166 ? -12.170 2.663 -7.533 1.00 84.06 166 CYS A C 1
ATOM 1275 O O . CYS A 1 166 ? -11.145 2.275 -8.090 1.00 84.06 166 CYS A O 1
ATOM 1277 N N . ASP A 1 167 ? -13.402 2.338 -7.917 1.00 81.56 167 ASP A N 1
ATOM 1278 C CA . ASP A 1 167 ? -13.703 1.772 -9.232 1.00 81.56 167 ASP A CA 1
ATOM 1279 C C . ASP A 1 167 ? -13.646 2.864 -10.316 1.00 81.56 167 ASP A C 1
ATOM 1281 O O . ASP A 1 167 ? -13.644 4.059 -10.002 1.00 81.56 167 ASP A O 1
ATOM 1285 N N . ASP A 1 168 ? -13.649 2.457 -11.589 1.00 78.81 168 ASP A N 1
ATOM 1286 C CA . ASP A 1 168 ? -13.566 3.365 -12.744 1.00 78.81 168 ASP A CA 1
ATOM 1287 C C . ASP A 1 168 ? -14.746 4.359 -12.829 1.00 78.81 168 ASP A C 1
ATOM 1289 O O . ASP A 1 168 ? -14.558 5.507 -13.235 1.00 78.81 168 ASP A O 1
ATOM 1293 N N . ASP A 1 169 ? -15.955 3.944 -12.421 1.00 82.06 169 ASP A N 1
ATOM 1294 C CA . ASP A 1 169 ? -17.157 4.796 -12.345 1.00 82.06 169 ASP A CA 1
ATOM 1295 C C . ASP A 1 169 ? -17.747 4.797 -10.919 1.00 82.06 169 ASP A C 1
ATOM 1297 O O . ASP A 1 169 ? -18.688 4.058 -10.607 1.00 82.06 169 ASP A O 1
ATOM 1301 N N . PRO A 1 170 ? -17.163 5.585 -9.998 1.00 81.56 170 PRO A N 1
ATOM 1302 C CA . PRO A 1 170 ? -17.560 5.571 -8.602 1.00 81.56 170 PRO A CA 1
ATOM 1303 C C . PRO A 1 170 ? -18.863 6.344 -8.400 1.00 81.56 170 PRO A C 1
ATOM 1305 O O . PRO A 1 170 ? -18.966 7.540 -8.684 1.00 81.56 170 PRO A O 1
ATOM 1308 N N . THR A 1 171 ? -19.854 5.692 -7.793 1.00 84.75 171 THR A N 1
ATOM 1309 C CA . THR A 1 171 ? -21.071 6.387 -7.357 1.00 84.75 171 THR A CA 1
ATOM 1310 C C . THR A 1 171 ? -20.762 7.428 -6.269 1.00 84.75 171 THR A C 1
ATOM 1312 O O . THR A 1 171 ? -19.797 7.246 -5.520 1.00 84.75 171 THR A O 1
ATOM 1315 N N . PRO A 1 172 ? -21.586 8.483 -6.104 1.00 85.44 172 PRO A N 1
ATOM 1316 C CA . PRO A 1 172 ? -21.362 9.514 -5.084 1.00 85.44 172 PRO A CA 1
ATOM 1317 C C . PRO A 1 172 ? -21.234 8.967 -3.657 1.00 85.44 172 PRO A C 1
ATOM 1319 O O . PRO A 1 172 ? -20.428 9.475 -2.889 1.00 85.44 172 PRO A O 1
ATOM 1322 N N . ASP A 1 173 ? -21.959 7.889 -3.344 1.00 87.38 173 ASP A N 1
ATOM 1323 C CA . ASP A 1 173 ? -21.948 7.236 -2.026 1.00 87.38 173 ASP A CA 1
ATOM 1324 C C . ASP A 1 173 ? -20.820 6.196 -1.878 1.00 87.38 173 ASP A C 1
ATOM 1326 O O . ASP A 1 173 ? -20.806 5.412 -0.930 1.00 87.38 173 ASP A O 1
ATOM 1330 N N . SER A 1 174 ? -19.902 6.099 -2.844 1.00 87.50 174 SER A N 1
ATOM 1331 C CA . SER A 1 174 ? -18.798 5.138 -2.767 1.00 87.50 174 SER A CA 1
ATOM 1332 C C . SER A 1 174 ? -17.813 5.537 -1.668 1.00 87.50 174 SER A C 1
ATOM 1334 O O . SER A 1 174 ? -17.521 6.720 -1.468 1.00 87.50 174 SER A O 1
ATOM 1336 N N . ALA A 1 175 ? -17.246 4.542 -0.979 1.00 87.06 175 ALA A N 1
ATOM 1337 C CA . ALA A 1 175 ? -16.280 4.768 0.097 1.00 87.06 175 ALA A CA 1
ATOM 1338 C C . ALA A 1 175 ? -15.133 5.697 -0.325 1.00 87.06 175 ALA A C 1
ATOM 1340 O O . ALA A 1 175 ? -14.680 6.511 0.468 1.00 87.06 175 ALA A O 1
ATOM 1341 N N . CYS A 1 176 ? -14.705 5.636 -1.586 1.00 88.06 176 CYS A N 1
ATOM 1342 C CA . CYS A 1 176 ? -13.593 6.437 -2.074 1.00 88.06 176 CYS A CA 1
ATOM 1343 C C . CYS A 1 176 ? -13.921 7.919 -2.341 1.00 88.06 176 CYS A C 1
ATOM 1345 O O . CYS A 1 176 ? -13.005 8.729 -2.463 1.00 88.06 176 CYS A O 1
ATOM 1347 N N . LYS A 1 177 ? -15.206 8.288 -2.442 1.00 88.44 177 LYS A N 1
ATOM 1348 C CA . LYS A 1 177 ? -15.649 9.689 -2.559 1.00 88.44 177 LYS A CA 1
ATOM 1349 C C . LYS A 1 177 ? -15.990 10.311 -1.211 1.00 88.44 177 LYS A C 1
ATOM 1351 O O . LYS A 1 177 ? -15.923 11.528 -1.069 1.00 88.44 177 LYS A O 1
ATOM 1356 N N . VAL A 1 178 ? -16.362 9.472 -0.250 1.00 90.81 178 VAL A N 1
ATOM 1357 C CA . VAL A 1 178 ? -16.932 9.892 1.031 1.00 90.81 178 VAL A CA 1
ATOM 1358 C C . VAL A 1 178 ? -15.914 9.807 2.178 1.00 90.81 178 VAL A C 1
ATOM 1360 O O . VAL A 1 178 ? -15.904 10.643 3.089 1.00 90.81 178 VAL A O 1
ATOM 1363 N N . LEU A 1 179 ? -15.024 8.812 2.132 1.00 90.94 179 LEU A N 1
ATOM 1364 C CA . LEU A 1 179 ? -13.977 8.595 3.125 1.00 90.94 179 LEU A CA 1
ATOM 1365 C C . LEU A 1 179 ? -12.624 9.074 2.607 1.00 90.94 179 LEU A C 1
ATOM 1367 O O . LEU A 1 179 ? -12.285 8.921 1.435 1.00 90.94 179 LEU A O 1
ATOM 1371 N N . ASN A 1 180 ? -11.824 9.591 3.529 1.00 89.62 180 ASN A N 1
ATOM 1372 C CA . ASN A 1 180 ? -10.454 10.006 3.304 1.00 89.62 180 ASN A CA 1
ATOM 1373 C C . ASN A 1 180 ? -9.501 9.133 4.131 1.00 89.62 180 ASN A C 1
ATOM 1375 O O . ASN A 1 180 ? -9.816 8.769 5.270 1.00 89.62 180 ASN A O 1
ATOM 1379 N N . PRO A 1 181 ? -8.301 8.823 3.609 1.00 88.88 181 PRO A N 1
ATOM 1380 C CA . PRO A 1 181 ? -7.242 8.244 4.423 1.00 88.88 181 PRO A CA 1
ATOM 1381 C C . PRO A 1 181 ? -6.982 9.096 5.673 1.00 88.88 181 PRO A C 1
ATOM 1383 O O . PRO A 1 181 ? -6.817 10.313 5.589 1.00 88.88 181 PRO A O 1
ATOM 1386 N N . GLY A 1 182 ? -6.940 8.456 6.839 1.00 88.31 182 GLY A N 1
ATOM 1387 C CA . GLY A 1 182 ? -6.830 9.122 8.136 1.00 88.31 182 GLY A CA 1
ATOM 1388 C C . GLY A 1 182 ? -8.164 9.434 8.818 1.00 88.31 182 GLY A C 1
ATOM 1389 O O . GLY A 1 182 ? -8.146 9.948 9.936 1.00 88.31 182 GLY A O 1
ATOM 1390 N N . ASP A 1 183 ? -9.307 9.110 8.217 1.00 92.69 183 ASP A N 1
ATOM 1391 C CA . ASP A 1 183 ? -10.573 9.088 8.950 1.00 92.69 183 ASP A CA 1
ATOM 1392 C C . ASP A 1 183 ? -10.587 7.952 9.977 1.00 92.69 183 ASP A C 1
ATOM 1394 O O . ASP A 1 183 ? -10.105 6.851 9.722 1.00 92.69 183 ASP A O 1
ATOM 1398 N N . VAL A 1 184 ? -11.164 8.208 11.142 1.00 93.00 184 VAL A N 1
ATOM 1399 C CA . VAL A 1 184 ? -11.386 7.243 12.214 1.00 93.00 184 VAL A CA 1
ATOM 1400 C C . VAL A 1 184 ? -12.856 6.847 12.201 1.00 93.00 184 VAL A C 1
ATOM 1402 O O . VAL A 1 184 ? -13.723 7.714 12.233 1.00 93.00 184 VAL A O 1
ATOM 1405 N N . ILE A 1 185 ? -13.142 5.547 12.146 1.00 92.94 185 ILE A N 1
ATOM 1406 C CA . ILE A 1 185 ? -14.508 5.012 12.143 1.00 92.94 185 ILE A CA 1
ATOM 1407 C C . ILE A 1 185 ? -14.949 4.785 13.589 1.00 92.94 185 ILE A C 1
ATOM 1409 O O . ILE A 1 185 ? -14.471 3.871 14.261 1.00 92.94 185 ILE A O 1
ATOM 1413 N N . GLU A 1 186 ? -15.879 5.605 14.068 1.00 92.25 186 GLU A N 1
ATOM 1414 C CA . GLU A 1 186 ? -16.383 5.534 15.443 1.00 92.25 186 GLU A CA 1
ATOM 1415 C C . GLU A 1 186 ? -17.603 4.621 15.578 1.00 92.25 186 GLU A C 1
ATOM 1417 O O . GLU A 1 186 ? -17.797 3.988 16.620 1.00 92.25 186 GLU A O 1
ATOM 1422 N N . SER A 1 187 ? -18.451 4.569 14.548 1.00 92.19 187 SER A N 1
ATOM 1423 C CA . SER A 1 187 ? -19.601 3.669 14.533 1.00 92.19 187 SER A CA 1
ATOM 1424 C C . SER A 1 187 ? -20.034 3.287 13.126 1.00 92.19 187 SER A C 1
ATOM 1426 O O . SER A 1 187 ? -19.828 4.037 12.169 1.00 92.19 187 SER A O 1
ATOM 1428 N N . LEU A 1 188 ? -20.683 2.128 13.036 1.00 92.12 188 LEU A N 1
ATOM 1429 C CA . LEU A 1 188 ? -21.252 1.579 11.819 1.00 92.12 188 LEU A CA 1
ATOM 1430 C C . LEU A 1 188 ? -22.717 1.200 12.066 1.00 92.12 188 LEU A C 1
ATOM 1432 O O . LEU A 1 188 ? -23.025 0.374 12.926 1.00 92.12 188 LEU A O 1
ATOM 1436 N N . ALA A 1 189 ? -23.631 1.830 11.327 1.00 88.81 189 ALA A N 1
ATOM 1437 C CA . ALA A 1 189 ? -25.083 1.708 11.477 1.00 88.81 189 ALA A CA 1
ATOM 1438 C C . ALA A 1 189 ? -25.556 1.851 12.941 1.00 88.81 189 ALA A C 1
ATOM 1440 O O . ALA A 1 189 ? -26.345 1.047 13.435 1.00 88.81 189 ALA A O 1
ATOM 1441 N N . GLY A 1 190 ? -25.007 2.835 13.661 1.00 86.69 190 GLY A N 1
ATOM 1442 C CA . GLY A 1 190 ? -25.310 3.087 15.074 1.00 86.69 190 GLY A CA 1
ATOM 1443 C C . GLY A 1 190 ? -24.632 2.138 16.071 1.00 86.69 190 GLY A C 1
ATOM 1444 O O . GLY A 1 190 ? -24.754 2.348 17.276 1.00 86.69 190 GLY A O 1
ATOM 1445 N N . THR A 1 191 ? -23.891 1.126 15.606 1.00 89.62 191 THR A N 1
ATOM 1446 C CA . THR A 1 191 ? -23.102 0.235 16.471 1.00 89.62 191 THR A CA 1
ATOM 1447 C C . THR A 1 191 ? -21.702 0.821 16.666 1.00 89.62 191 THR A C 1
ATOM 1449 O O . THR A 1 191 ? -21.004 1.011 15.670 1.00 89.62 191 THR A O 1
ATOM 1452 N N . PRO A 1 192 ? -21.258 1.115 17.902 1.00 90.88 192 PRO A N 1
ATOM 1453 C CA . PRO A 1 192 ? -19.911 1.623 18.154 1.00 90.88 192 PRO A CA 1
ATOM 1454 C C . PRO A 1 192 ? -18.829 0.632 17.717 1.00 90.88 192 PRO A C 1
ATOM 1456 O O . PRO A 1 192 ? -18.915 -0.559 18.017 1.00 90.88 192 PRO A O 1
ATOM 1459 N N . THR A 1 193 ? -17.784 1.133 17.062 1.00 90.25 193 THR A N 1
ATOM 1460 C CA . THR A 1 193 ? -16.671 0.332 16.530 1.00 90.25 193 THR A CA 1
ATOM 1461 C C . THR A 1 193 ? -15.337 0.803 17.111 1.00 90.25 193 THR A C 1
ATOM 1463 O O . THR A 1 193 ? -14.507 1.350 16.388 1.00 90.25 193 THR A O 1
ATOM 1466 N N . PRO A 1 194 ? -15.101 0.618 18.427 1.00 88.75 194 PRO A N 1
ATOM 1467 C CA . PRO A 1 194 ? -13.882 1.103 19.079 1.00 88.75 194 PRO A CA 1
ATOM 1468 C C . PRO A 1 194 ? -12.614 0.405 18.568 1.00 88.75 194 PRO A C 1
ATOM 1470 O O . PRO A 1 194 ? -11.527 0.965 18.669 1.00 88.75 194 PRO A O 1
ATOM 1473 N N . THR A 1 195 ? -12.751 -0.809 18.031 1.00 89.50 195 THR A N 1
ATOM 1474 C CA . THR A 1 195 ? -11.654 -1.661 17.571 1.00 89.50 195 THR A CA 1
ATOM 1475 C C . THR A 1 195 ? -12.026 -2.383 16.275 1.00 89.50 195 THR A C 1
ATOM 1477 O O . THR A 1 195 ? -13.205 -2.549 15.939 1.00 89.50 195 THR A O 1
ATOM 1480 N N . LEU A 1 196 ? -11.006 -2.833 15.537 1.00 87.25 196 LEU A N 1
ATOM 1481 C CA . LEU A 1 196 ? -11.179 -3.465 14.226 1.00 87.25 196 LEU A CA 1
ATOM 1482 C C . LEU A 1 196 ? -11.984 -4.770 14.296 1.00 87.25 196 LEU A C 1
ATOM 1484 O O . LEU A 1 196 ? -12.789 -5.036 13.412 1.00 87.25 196 LEU A O 1
ATOM 1488 N N . ASP A 1 197 ? -11.817 -5.572 15.346 1.00 87.69 197 ASP A N 1
ATOM 1489 C CA . ASP A 1 197 ? -12.556 -6.826 15.519 1.00 87.69 197 ASP A CA 1
ATOM 1490 C C . ASP A 1 197 ? -14.064 -6.596 15.712 1.00 87.69 197 ASP A C 1
ATOM 1492 O O . ASP A 1 197 ? -14.876 -7.371 15.204 1.00 87.69 197 ASP A O 1
ATOM 1496 N N . VAL A 1 198 ? -14.447 -5.511 16.394 1.00 90.00 198 VAL A N 1
ATOM 1497 C CA . VAL A 1 198 ? -15.854 -5.120 16.558 1.00 90.00 198 VAL A CA 1
ATOM 1498 C C . VAL A 1 198 ? -16.426 -4.622 15.234 1.00 90.00 198 VAL A C 1
ATOM 1500 O O . VAL A 1 198 ? -17.546 -4.993 14.886 1.00 90.00 198 VAL A O 1
ATOM 1503 N N . LEU A 1 199 ? -15.654 -3.848 14.463 1.00 89.75 199 LEU A N 1
ATOM 1504 C CA . LEU A 1 199 ? -16.063 -3.421 13.123 1.00 89.75 199 LEU A CA 1
ATOM 1505 C C . LEU A 1 199 ? -16.278 -4.617 12.188 1.00 89.75 199 LEU A C 1
ATOM 1507 O O . LEU A 1 199 ? -17.307 -4.684 11.522 1.00 89.75 199 LEU A O 1
ATOM 1511 N N . VAL A 1 200 ? -15.343 -5.573 12.158 1.00 89.62 200 VAL A N 1
ATOM 1512 C CA . VAL A 1 200 ? -15.457 -6.779 11.321 1.00 89.62 200 VAL A CA 1
ATOM 1513 C C . VAL A 1 200 ? -16.720 -7.560 11.677 1.00 89.62 200 VAL A C 1
ATOM 1515 O O . VAL A 1 200 ? -17.479 -7.916 10.781 1.00 89.62 200 VAL A O 1
ATOM 1518 N N . LYS A 1 201 ? -17.017 -7.739 12.969 1.00 89.94 201 LYS A N 1
ATOM 1519 C CA . LYS A 1 201 ? -18.269 -8.374 13.411 1.00 89.94 201 LYS A CA 1
ATOM 1520 C C . LYS A 1 201 ? -19.513 -7.578 13.014 1.00 89.94 201 LYS A C 1
ATOM 1522 O O . LYS A 1 201 ? -20.506 -8.167 12.611 1.00 89.94 201 LYS A O 1
ATOM 1527 N N . ALA A 1 202 ? -19.476 -6.247 13.090 1.00 88.25 202 ALA A N 1
ATOM 1528 C CA . ALA A 1 202 ? -20.590 -5.391 12.665 1.00 88.25 202 ALA A CA 1
ATOM 1529 C C . ALA A 1 202 ? -20.824 -5.406 11.135 1.00 88.25 202 ALA A C 1
ATOM 1531 O O . ALA A 1 202 ? -21.902 -5.028 10.657 1.00 88.25 202 ALA A O 1
ATOM 1532 N N . MET A 1 203 ? -19.813 -5.836 10.376 1.00 88.31 203 MET A N 1
ATOM 1533 C CA . MET A 1 203 ? -19.853 -6.034 8.927 1.00 88.31 203 MET A CA 1
ATOM 1534 C C . MET A 1 203 ? -20.326 -7.436 8.518 1.00 88.31 203 MET A C 1
ATOM 1536 O O . MET A 1 203 ? -20.731 -7.622 7.369 1.00 88.31 203 MET A O 1
ATOM 1540 N N . GLU A 1 204 ? -20.316 -8.419 9.426 1.00 89.00 204 GLU A N 1
ATOM 1541 C CA . GLU A 1 204 ? -20.779 -9.777 9.131 1.00 89.00 204 GLU A CA 1
ATOM 1542 C C . GLU A 1 204 ? -22.244 -9.769 8.658 1.00 89.00 204 GLU A C 1
ATOM 1544 O O . GLU A 1 204 ? -23.132 -9.201 9.291 1.00 89.00 204 GLU A O 1
ATOM 1549 N N . GLY A 1 205 ? -22.501 -10.406 7.512 1.00 83.06 205 GLY A N 1
ATOM 1550 C CA . GLY A 1 205 ? -23.841 -10.517 6.926 1.00 83.06 205 GLY A CA 1
ATOM 1551 C C . GLY A 1 205 ? -24.259 -9.371 5.998 1.00 83.06 205 GLY A C 1
ATOM 1552 O O . GLY A 1 205 ? -25.308 -9.487 5.361 1.00 83.06 205 GLY A O 1
ATOM 1553 N N . ARG A 1 206 ? -23.450 -8.312 5.862 1.00 88.38 206 ARG A N 1
ATOM 1554 C CA . ARG A 1 206 ? -23.668 -7.255 4.858 1.00 88.38 206 ARG A CA 1
ATOM 1555 C C . ARG A 1 206 ? -23.184 -7.697 3.481 1.00 88.38 206 ARG A C 1
ATOM 1557 O O . ARG A 1 206 ? -22.251 -8.494 3.369 1.00 88.38 206 ARG A O 1
ATOM 1564 N N . ARG A 1 207 ? -23.834 -7.202 2.431 1.00 86.81 207 ARG A N 1
ATOM 1565 C CA . ARG A 1 207 ? -23.517 -7.529 1.037 1.00 86.81 207 ARG A CA 1
ATOM 1566 C C . ARG A 1 207 ? -22.879 -6.338 0.335 1.00 86.81 207 ARG A C 1
ATOM 1568 O O . ARG A 1 207 ? -23.134 -5.187 0.678 1.00 86.81 207 ARG A O 1
ATOM 1575 N N . VAL A 1 208 ? -22.081 -6.642 -0.685 1.00 83.56 208 VAL A N 1
ATOM 1576 C CA . VAL A 1 208 ? -21.570 -5.636 -1.624 1.00 83.56 208 VAL A CA 1
ATOM 1577 C C . VAL A 1 208 ? -22.763 -4.916 -2.258 1.00 83.56 208 VAL A C 1
ATOM 1579 O O . VAL A 1 208 ? -23.709 -5.565 -2.712 1.00 83.56 208 VAL A O 1
ATOM 1582 N N . GLY A 1 209 ? -22.734 -3.586 -2.256 1.00 82.19 209 GLY A N 1
ATOM 1583 C CA . GLY A 1 209 ? -23.816 -2.710 -2.696 1.00 82.19 209 GLY A CA 1
ATOM 1584 C C . GLY A 1 209 ? -24.730 -2.193 -1.579 1.00 82.19 209 GLY A C 1
ATOM 1585 O O . GLY A 1 209 ? -25.501 -1.261 -1.832 1.00 82.19 209 GLY A O 1
ATOM 1586 N N . ASP A 1 210 ? -24.649 -2.731 -0.357 1.00 88.12 210 ASP A N 1
ATOM 1587 C CA . ASP A 1 210 ? -25.425 -2.223 0.778 1.00 88.12 210 ASP A CA 1
ATOM 1588 C C . ASP A 1 210 ? -24.939 -0.823 1.177 1.00 88.12 210 ASP A C 1
ATOM 1590 O O . ASP A 1 210 ? -23.740 -0.566 1.274 1.00 88.12 210 ASP A O 1
ATOM 1594 N N . VAL A 1 211 ? -25.875 0.090 1.450 1.00 88.94 211 VAL A N 1
ATOM 1595 C CA . VAL A 1 211 ? -25.556 1.439 1.939 1.00 88.94 211 VAL A CA 1
ATOM 1596 C C . VAL A 1 211 ? -25.640 1.456 3.457 1.00 88.94 211 VAL A C 1
ATOM 1598 O O . VAL A 1 211 ? -26.674 1.129 4.043 1.00 88.94 211 VAL A O 1
ATOM 1601 N N . VAL A 1 212 ? -24.547 1.854 4.097 1.00 90.75 212 VAL A N 1
ATOM 1602 C CA . VAL A 1 212 ? -24.385 1.864 5.547 1.00 90.75 212 VAL A CA 1
ATOM 1603 C C . VAL A 1 212 ? -24.043 3.262 6.028 1.00 90.75 212 VAL A C 1
ATOM 1605 O O . VAL A 1 212 ? -23.349 4.018 5.357 1.00 90.75 212 VAL A O 1
ATOM 1608 N N . GLU A 1 213 ? -24.546 3.620 7.200 1.00 93.25 213 GLU A N 1
ATOM 1609 C CA . GLU A 1 213 ? -24.216 4.890 7.833 1.00 93.25 213 GLU A CA 1
ATOM 1610 C C . GLU A 1 213 ? -22.960 4.716 8.687 1.00 93.25 213 GLU A C 1
ATOM 1612 O O . GLU A 1 213 ? -22.932 3.868 9.582 1.00 93.25 213 GLU A O 1
ATOM 1617 N N . LEU A 1 214 ? -21.924 5.496 8.401 1.00 93.06 214 LEU A N 1
ATOM 1618 C CA . LEU A 1 214 ? -20.690 5.549 9.172 1.00 93.06 214 LEU A CA 1
ATOM 1619 C C . LEU A 1 214 ? -20.607 6.884 9.898 1.00 93.06 214 LEU A C 1
ATOM 1621 O O . LEU A 1 214 ? -20.859 7.934 9.313 1.00 93.06 214 LEU A O 1
ATOM 1625 N N . VAL A 1 215 ? -20.201 6.847 11.163 1.00 93.00 215 VAL A N 1
ATOM 1626 C CA . VAL A 1 215 ? -19.779 8.055 11.877 1.00 93.00 215 VAL A CA 1
ATOM 1627 C C . VAL A 1 215 ? -18.265 8.071 11.883 1.00 93.00 215 VAL A C 1
ATOM 1629 O O . VAL A 1 215 ? -17.643 7.149 12.419 1.00 93.00 215 VAL A O 1
ATOM 1632 N N . VAL A 1 216 ? -17.690 9.105 11.275 1.00 93.62 216 VAL A N 1
ATOM 1633 C CA . VAL A 1 216 ? -16.245 9.251 11.118 1.00 93.62 216 VAL A CA 1
ATOM 1634 C C . VAL A 1 216 ? -15.762 10.600 11.623 1.00 93.62 216 VAL A C 1
ATOM 1636 O O . VAL A 1 216 ? -16.479 11.593 11.547 1.00 93.62 216 VAL A O 1
ATOM 1639 N N . ASN A 1 217 ? -14.532 10.656 12.113 1.00 93.38 217 ASN A N 1
ATOM 1640 C CA . ASN A 1 217 ? -13.841 11.893 12.476 1.00 93.38 217 ASN A CA 1
ATOM 1641 C C . ASN A 1 217 ? -12.404 11.861 11.951 1.00 93.38 217 ASN A C 1
ATOM 1643 O O . ASN A 1 217 ? -11.867 10.796 11.671 1.00 93.38 217 ASN A O 1
ATOM 1647 N N . THR A 1 218 ? -11.741 13.008 11.823 1.00 90.06 218 THR A N 1
ATOM 1648 C CA . THR A 1 218 ? -10.354 13.008 11.334 1.00 90.06 218 THR A CA 1
ATOM 1649 C C . THR A 1 218 ? -9.365 12.664 12.451 1.00 90.06 218 THR A C 1
ATOM 1651 O O . THR A 1 218 ? -9.451 13.190 13.568 1.00 90.06 218 THR A O 1
ATOM 1654 N N . LEU A 1 219 ? -8.392 11.799 12.163 1.00 86.12 219 LEU A N 1
ATOM 1655 C CA . LEU A 1 219 ? -7.348 11.423 13.115 1.00 86.12 219 LEU A CA 1
ATOM 1656 C C . LEU A 1 219 ? -6.580 12.661 13.616 1.00 86.12 219 LEU A C 1
ATOM 1658 O O . LEU A 1 219 ? -6.232 13.547 12.838 1.00 86.12 219 LEU A O 1
ATOM 1662 N N . ASN A 1 220 ? -6.286 12.705 14.920 1.00 82.19 220 ASN A N 1
ATOM 1663 C CA . ASN A 1 220 ? -5.581 13.805 15.602 1.00 82.19 220 ASN A CA 1
ATOM 1664 C C . ASN A 1 220 ? -6.280 15.179 15.556 1.00 82.19 220 ASN A C 1
ATOM 1666 O O . ASN A 1 220 ? -5.647 16.198 15.827 1.00 82.19 220 ASN A O 1
ATOM 1670 N N . SER A 1 221 ? -7.576 15.219 15.246 1.00 83.81 221 SER A N 1
ATOM 1671 C CA . SER A 1 221 ? -8.395 16.434 15.318 1.00 83.81 221 SER A CA 1
ATOM 1672 C C . SER A 1 221 ? -9.361 16.391 16.504 1.00 83.81 221 SER A C 1
ATOM 1674 O O . SER A 1 221 ? -9.570 15.332 17.100 1.00 83.81 221 SER A O 1
ATOM 1676 N N . ASN A 1 222 ? -9.973 17.529 16.847 1.00 81.94 222 ASN A N 1
ATOM 1677 C CA . ASN A 1 222 ? -11.045 17.536 17.835 1.00 81.94 222 ASN A CA 1
ATOM 1678 C C . ASN A 1 222 ? -12.279 16.826 17.244 1.00 81.94 222 ASN A C 1
ATOM 1680 O O . ASN A 1 222 ? -12.858 17.340 16.284 1.00 81.94 222 ASN A O 1
ATOM 1684 N N . PRO A 1 223 ? -12.724 15.689 17.813 1.00 74.50 223 PRO A N 1
ATOM 1685 C CA . PRO A 1 223 ? -13.873 14.953 17.290 1.00 74.50 223 PRO A CA 1
ATOM 1686 C C . PRO A 1 223 ? -15.157 15.790 17.310 1.00 74.50 223 PRO A C 1
ATOM 1688 O O . PRO A 1 223 ? -16.053 15.553 16.519 1.00 74.50 223 PRO A O 1
ATOM 1691 N N . THR A 1 224 ? -15.253 16.821 18.150 1.00 77.88 224 THR A N 1
ATOM 1692 C CA . THR A 1 224 ? -16.426 17.713 18.173 1.00 77.88 224 THR A CA 1
ATOM 1693 C C . THR A 1 224 ? -16.533 18.586 16.916 1.00 77.88 224 THR A C 1
ATOM 1695 O O . THR A 1 224 ? -17.618 19.048 16.584 1.00 77.88 224 THR A O 1
ATOM 1698 N N . GLU A 1 225 ? -15.420 18.823 16.220 1.00 78.88 225 GLU A N 1
ATOM 1699 C CA . GLU A 1 225 ? -15.345 19.727 15.067 1.00 78.88 225 GLU A CA 1
ATOM 1700 C C . GLU A 1 225 ? -15.387 18.978 13.729 1.00 78.88 225 GLU A C 1
ATOM 1702 O O . GLU A 1 225 ? -15.919 19.489 12.749 1.00 78.88 225 GLU A O 1
ATOM 1707 N N . THR A 1 226 ? -14.850 17.758 13.685 1.00 84.12 226 THR A N 1
ATOM 1708 C CA . THR A 1 226 ? -14.625 17.012 12.433 1.00 84.12 226 THR A CA 1
ATOM 1709 C C . THR A 1 226 ? -15.465 15.747 12.306 1.00 84.12 226 THR A C 1
ATOM 1711 O O . THR A 1 226 ? -15.395 15.063 11.281 1.00 84.12 226 THR A O 1
ATOM 1714 N N . ARG A 1 227 ? -16.258 15.421 13.335 1.00 89.88 227 ARG A N 1
ATOM 1715 C CA . ARG A 1 227 ? -17.189 14.296 13.298 1.00 89.88 227 ARG A CA 1
ATOM 1716 C C . ARG A 1 227 ? -18.278 14.562 12.273 1.00 89.88 227 ARG A C 1
ATOM 1718 O O . ARG A 1 227 ? -19.003 15.552 12.354 1.00 89.88 227 ARG A O 1
ATOM 1725 N N . ARG A 1 228 ? -18.415 13.630 11.342 1.00 92.19 228 ARG A N 1
ATOM 1726 C CA . ARG A 1 228 ? -19.416 13.644 10.285 1.00 92.19 228 ARG A CA 1
ATOM 1727 C C . ARG A 1 228 ? -20.052 12.273 10.144 1.00 92.19 228 ARG A C 1
ATOM 1729 O O . ARG A 1 228 ? -19.438 11.245 10.430 1.00 92.19 228 ARG A O 1
ATOM 1736 N N . THR A 1 229 ? -21.303 12.295 9.722 1.00 91.62 229 THR A N 1
ATOM 1737 C CA . THR A 1 229 ? -22.089 11.101 9.450 1.00 91.62 229 THR A CA 1
ATOM 1738 C C . THR A 1 229 ? -22.226 10.972 7.952 1.00 91.62 229 THR A C 1
ATOM 1740 O O . THR A 1 229 ? -22.733 11.878 7.296 1.00 91.62 229 THR A O 1
ATOM 1743 N N . GLU A 1 230 ? -21.793 9.838 7.433 1.00 91.12 230 GLU A N 1
ATOM 1744 C CA . GLU A 1 230 ? -21.645 9.615 6.010 1.00 91.12 230 GLU A CA 1
ATOM 1745 C C . GLU A 1 230 ? -22.336 8.324 5.592 1.00 91.12 230 GLU A C 1
ATOM 1747 O O . GLU A 1 230 ? -22.250 7.300 6.274 1.00 91.12 230 GLU A O 1
ATOM 1752 N N . LYS A 1 231 ? -23.027 8.358 4.453 1.00 90.31 231 LYS A N 1
ATOM 1753 C CA . LYS A 1 231 ? -23.606 7.155 3.854 1.00 90.31 231 LYS A CA 1
ATOM 1754 C C . LYS A 1 231 ? -22.594 6.562 2.895 1.00 90.31 231 LYS A C 1
ATOM 1756 O O . LYS A 1 231 ? -22.232 7.192 1.909 1.00 90.31 231 LYS A O 1
ATOM 1761 N N . VAL A 1 232 ? -22.161 5.348 3.193 1.00 89.50 232 VAL A N 1
ATOM 1762 C CA . VAL A 1 232 ? -21.142 4.645 2.425 1.00 89.50 232 VAL A CA 1
ATOM 1763 C C . VAL A 1 232 ? -21.723 3.360 1.870 1.00 89.50 232 VAL A C 1
ATOM 1765 O O . VAL A 1 232 ? -22.299 2.555 2.598 1.00 89.50 232 VAL A O 1
ATOM 1768 N N . ARG A 1 233 ? -21.573 3.169 0.566 1.00 87.19 233 ARG A N 1
ATOM 1769 C CA . ARG A 1 233 ? -21.866 1.912 -0.113 1.00 87.19 233 ARG A CA 1
ATOM 1770 C C . ARG A 1 233 ? -20.679 0.956 0.025 1.00 87.19 233 ARG A C 1
ATOM 1772 O O . ARG A 1 233 ? -19.545 1.365 -0.227 1.00 87.19 233 ARG A O 1
ATOM 1779 N N . LEU A 1 234 ? -20.969 -0.277 0.442 1.00 82.19 234 LEU A N 1
ATOM 1780 C CA . LEU A 1 234 ? -20.014 -1.377 0.620 1.00 82.19 234 LEU A CA 1
ATOM 1781 C C . LEU A 1 234 ? -19.655 -2.090 -0.682 1.00 82.19 234 LEU A C 1
ATOM 1783 O O . LEU A 1 234 ? -20.512 -2.115 -1.594 1.00 82.19 234 LEU A O 1
#

Secondary structure (DSSP, 8-state):
--------------------HHHHHHHHHHHHHHHHHHHHHHHHHH-EEEEEEEEEEEEEE-GGG----TTGGGSPP---SSPPEEEEEE-PEEEHHHHHHHHH-TT-EEEEHHHHHTTS-HHHHHHHHHHHHHHHHHHHHHHHHHHTT---------EE-------SS--TTBHHHH--TTEEEEEETTEE-SSHHHHHHHHTT--TT-EEEEEEEETTS-HHHH-EEEEEE-

Foldseek 3Di:
DDDDDDDDDDDDPDDDPDDDPPVVVVVVVVVVVVVVVVVVLVQQQVAFDQKWKWAKDDKAFCQVVDDDDPPCPPDDDDDDPDTDIDIDTGTDGDGSNVVVVLVVDVRIDIDGPCRVPNVDDPVLVVVLVVVVVVVVVVVVVQVVCVVVVDDDDDDFAFDFQQDDDDDPDHDCQACVNWDDGQKTWQDKQPHGDRGPVSVVVVCPPDDQQDWIWTWIAGHPDDCVVGTDIGIHGD

Nearest PDB structures (foldseek):
  2zpl-assembly2_B  TM=8.264E-01  e=7.399E-03  Escherichia coli K-12
  7l71-assembly1_A  TM=8.152E-01  e=1.984E-02  Streptococcus agalactiae A909
  3gdu-assembly1_C  TM=6.470E-01  e=5.977E-02  Escherichia coli K-12
  3gdv-assembly1_A  TM=6.331E-01  e=7.114E-02  Escherichia coli K-12
  3gcn-assembly1_A  TM=6.463E-01  e=7.990E-02  Escherichia coli K-12